Protein AF-A0A9P9LV05-F1 (afdb_monomer_lite)

pLDDT: mean 75.96, std 18.8, range [31.94, 97.69]

Sequence (227 aa):
MGMKLLYGGNSYSFSMRSLYPHNNPSHQHAFLRFINTIGPPNATIIKNLTLSGTLTLHECRTDNENCKNRCEDNFARSLDLYLQFMKKFFTGLETLTLIARPEWHVQDRLEDPDDPLTPFETLRPILDYQLQGLSSLKKLQVFDASETVRLPLDVAKSAIEWFDQRTQRRAFEWNQHVSKLTSERAKDSPSGCSFCGEDHILAECWSLCNFYGDFSHFQEGYIKAED

Structure (mmCIF, N/CA/C/O backbone):
data_AF-A0A9P9LV05-F1
#
_entry.id   AF-A0A9P9LV05-F1
#
loop_
_atom_site.group_PDB
_atom_site.id
_atom_site.type_symbol
_atom_site.label_atom_id
_atom_site.label_alt_id
_atom_site.label_comp_id
_atom_site.label_asym_id
_atom_site.label_entity_id
_atom_site.label_seq_id
_atom_site.pdbx_PDB_ins_code
_atom_site.Cartn_x
_atom_site.Cartn_y
_atom_site.Cartn_z
_atom_site.occupancy
_atom_site.B_iso_or_equiv
_atom_site.auth_seq_id
_atom_site.auth_comp_id
_atom_site.auth_asym_id
_atom_site.auth_atom_id
_atom_site.pdbx_PDB_model_num
ATOM 1 N N . MET A 1 1 ? 21.574 -10.748 -2.615 1.00 34.84 1 MET A N 1
ATOM 2 C CA . MET A 1 1 ? 20.218 -10.764 -2.021 1.00 34.84 1 MET A CA 1
ATOM 3 C C . MET A 1 1 ? 20.236 -9.880 -0.780 1.00 34.84 1 MET A C 1
ATOM 5 O O . MET A 1 1 ? 20.845 -10.256 0.208 1.00 34.84 1 MET A O 1
ATOM 9 N N . GLY A 1 2 ? 19.678 -8.670 -0.849 1.00 31.94 2 GLY A N 1
ATOM 10 C CA . GLY A 1 2 ? 19.631 -7.752 0.292 1.00 31.94 2 GLY A CA 1
ATOM 11 C C . GLY A 1 2 ? 18.270 -7.796 0.975 1.00 31.94 2 GLY A C 1
ATOM 12 O O . GLY A 1 2 ? 17.499 -6.855 0.836 1.00 31.94 2 GLY A O 1
ATOM 13 N N . MET A 1 3 ? 17.942 -8.884 1.678 1.00 38.81 3 MET A N 1
ATOM 14 C CA . MET A 1 3 ? 16.843 -8.842 2.649 1.00 38.81 3 MET A CA 1
ATOM 15 C C . MET A 1 3 ? 17.352 -8.072 3.865 1.00 38.81 3 MET A C 1
ATOM 17 O O . MET A 1 3 ? 18.010 -8.640 4.732 1.00 38.81 3 MET A O 1
ATOM 21 N N . LYS A 1 4 ? 17.076 -6.768 3.932 1.00 41.16 4 LYS A N 1
ATOM 22 C CA . LYS A 1 4 ? 17.256 -6.026 5.180 1.00 41.16 4 LYS A CA 1
ATOM 23 C C . LYS A 1 4 ? 16.004 -6.239 6.023 1.00 41.16 4 LYS A C 1
ATOM 25 O O . LYS A 1 4 ? 15.085 -5.426 6.009 1.00 41.16 4 LYS A O 1
ATOM 30 N N . LEU A 1 5 ? 15.957 -7.380 6.709 1.00 43.62 5 LEU A N 1
ATOM 31 C CA . LEU A 1 5 ? 15.001 -7.602 7.786 1.00 43.62 5 LEU A CA 1
ATOM 32 C C . LEU A 1 5 ? 15.419 -6.681 8.931 1.00 43.62 5 LEU A C 1
ATOM 34 O O . LEU A 1 5 ? 16.356 -6.976 9.669 1.00 43.62 5 LEU A O 1
ATOM 38 N N . LEU A 1 6 ? 14.767 -5.527 9.042 1.00 43.00 6 LEU A N 1
ATOM 39 C CA . LEU A 1 6 ? 14.831 -4.731 10.260 1.00 43.00 6 LEU A CA 1
ATOM 40 C C . LEU A 1 6 ? 13.989 -5.475 11.306 1.00 43.00 6 LEU A C 1
ATOM 42 O O . LEU A 1 6 ? 12.810 -5.193 11.477 1.00 43.00 6 LEU A O 1
ATOM 46 N N . TYR A 1 7 ? 14.574 -6.497 11.936 1.00 37.81 7 TYR A N 1
ATOM 47 C CA . TYR A 1 7 ? 13.962 -7.185 13.070 1.00 37.81 7 TYR A CA 1
ATOM 48 C C . TYR A 1 7 ? 13.913 -6.212 14.247 1.00 37.81 7 TYR A C 1
ATOM 50 O O . TYR A 1 7 ? 14.901 -6.003 14.945 1.00 37.81 7 TYR A O 1
ATOM 58 N N . GLY A 1 8 ? 12.762 -5.567 14.401 1.00 42.69 8 GLY A N 1
ATOM 59 C CA . GLY A 1 8 ? 12.509 -4.559 15.421 1.00 42.69 8 GLY A CA 1
ATOM 60 C C . GLY A 1 8 ? 11.226 -3.797 15.111 1.00 42.69 8 GLY A C 1
ATOM 61 O O . GLY A 1 8 ? 11.273 -2.623 14.763 1.00 42.69 8 GLY A O 1
ATOM 62 N N . GLY A 1 9 ? 10.082 -4.481 15.174 1.00 59.69 9 GLY A N 1
ATOM 63 C CA . GLY A 1 9 ? 8.758 -3.887 14.974 1.00 59.69 9 GLY A CA 1
ATOM 64 C C . GLY A 1 9 ? 7.936 -4.601 13.905 1.00 59.69 9 GLY A C 1
ATOM 65 O O . GLY A 1 9 ? 8.467 -5.351 13.093 1.00 59.69 9 GLY A O 1
ATOM 66 N N . ASN A 1 10 ? 6.625 -4.356 13.903 1.00 80.06 10 ASN A N 1
ATOM 67 C CA . ASN A 1 10 ? 5.644 -4.926 12.970 1.00 80.06 10 ASN A CA 1
ATOM 68 C C . ASN A 1 10 ? 5.799 -4.382 11.529 1.00 80.06 10 ASN A C 1
ATOM 70 O O . ASN A 1 10 ? 4.806 -4.062 10.875 1.00 80.06 10 ASN A O 1
ATOM 74 N N . SER A 1 11 ? 7.033 -4.224 11.051 1.00 85.69 11 SER A N 1
ATOM 75 C CA . SER A 1 11 ? 7.416 -3.494 9.847 1.00 85.69 11 SER A CA 1
ATOM 76 C C . SER A 1 11 ? 8.364 -4.326 8.991 1.00 85.69 11 SER A C 1
ATOM 78 O O . SER A 1 11 ? 9.423 -4.742 9.453 1.00 85.69 11 SER A O 1
ATOM 80 N N . TYR A 1 12 ? 8.017 -4.522 7.722 1.00 86.62 12 TYR A N 1
ATOM 81 C CA . TYR A 1 12 ? 8.811 -5.311 6.779 1.00 86.62 12 TYR A CA 1
ATOM 82 C C . TYR A 1 12 ? 9.025 -4.550 5.474 1.00 86.62 12 TYR A C 1
ATOM 84 O O . TYR A 1 12 ? 8.173 -3.771 5.052 1.00 86.62 12 TYR A O 1
ATOM 92 N N . SER A 1 13 ? 10.164 -4.786 4.823 1.00 84.12 13 SER A N 1
ATOM 93 C CA . SER A 1 13 ? 10.508 -4.170 3.543 1.00 84.12 13 SER A CA 1
ATOM 94 C C . SER A 1 13 ? 10.975 -5.222 2.547 1.00 84.12 13 SER A C 1
ATOM 96 O O . SER A 1 13 ? 11.855 -6.030 2.853 1.00 84.12 13 SER A O 1
ATOM 98 N N . PHE A 1 14 ? 10.388 -5.200 1.354 1.00 82.69 14 PHE A N 1
ATOM 99 C CA . PHE A 1 14 ? 10.683 -6.115 0.263 1.00 82.69 14 PHE A CA 1
ATOM 100 C C . PHE A 1 14 ? 11.089 -5.343 -0.985 1.00 82.69 14 PHE A C 1
ATOM 102 O O . PHE A 1 14 ? 10.464 -4.358 -1.382 1.00 82.69 14 PHE A O 1
ATOM 109 N N . SER A 1 15 ? 12.139 -5.839 -1.629 1.00 80.81 15 SER A N 1
ATOM 110 C CA . SER A 1 15 ? 12.481 -5.477 -2.997 1.00 80.81 15 SER A CA 1
ATOM 111 C C . SER A 1 15 ? 12.003 -6.590 -3.914 1.00 80.81 15 SER A C 1
ATOM 113 O O . SER A 1 15 ? 12.378 -7.746 -3.730 1.00 80.81 15 SER A O 1
ATOM 115 N N . MET A 1 16 ? 11.161 -6.231 -4.876 1.00 73.88 16 MET A N 1
ATOM 116 C CA . MET A 1 16 ? 10.631 -7.103 -5.920 1.00 73.88 16 MET A CA 1
ATOM 117 C C . MET A 1 16 ? 11.554 -7.174 -7.137 1.00 73.88 16 MET A C 1
ATOM 119 O O . MET A 1 16 ? 11.131 -7.618 -8.195 1.00 73.88 16 MET A O 1
ATOM 123 N N . ARG A 1 17 ? 12.817 -6.750 -7.011 1.00 63.31 17 ARG A N 1
ATOM 124 C CA . ARG A 1 17 ? 13.779 -6.926 -8.098 1.00 63.31 17 ARG A CA 1
ATOM 125 C C . ARG A 1 17 ? 14.083 -8.402 -8.294 1.00 63.31 17 ARG A C 1
ATOM 127 O O . ARG A 1 17 ? 14.619 -9.048 -7.386 1.00 63.31 17 ARG A O 1
ATOM 134 N N . SER A 1 18 ? 13.822 -8.901 -9.496 1.00 52.34 18 SER A N 1
ATOM 135 C CA . SER A 1 18 ? 14.456 -10.127 -9.956 1.00 52.34 18 SER A CA 1
ATOM 136 C C . SER A 1 18 ? 15.930 -9.822 -10.216 1.00 52.34 18 SER A C 1
ATOM 138 O O . SER A 1 18 ? 16.287 -9.162 -11.183 1.00 52.34 18 SER A O 1
ATOM 140 N N . LEU A 1 19 ? 16.810 -10.260 -9.313 1.00 41.12 19 LEU A N 1
ATOM 141 C CA . LEU A 1 19 ? 18.262 -10.124 -9.493 1.00 41.12 19 LEU A CA 1
ATOM 142 C C . LEU A 1 19 ? 18.838 -11.166 -10.466 1.00 41.12 19 LEU A C 1
ATOM 144 O O . LEU A 1 19 ? 20.058 -11.243 -10.606 1.00 41.12 19 LEU A O 1
ATOM 148 N N . TYR A 1 20 ? 17.993 -11.986 -11.098 1.00 43.38 20 TYR A N 1
ATOM 149 C CA . TYR A 1 20 ? 18.437 -13.043 -11.994 1.00 43.38 20 TYR A CA 1
ATOM 150 C C . TYR A 1 20 ? 17.617 -13.056 -13.287 1.00 43.38 20 TYR A C 1
ATOM 152 O O . TYR A 1 20 ? 16.385 -13.053 -13.222 1.00 43.38 20 TYR A O 1
ATOM 160 N N . PRO A 1 21 ? 18.279 -13.139 -14.456 1.00 45.56 21 PRO A N 1
ATOM 161 C CA . PRO A 1 21 ? 17.589 -13.422 -15.705 1.00 45.56 21 PRO A CA 1
ATOM 162 C C . PRO A 1 21 ? 16.842 -14.757 -15.583 1.00 45.56 21 PRO A C 1
ATOM 164 O O . PRO A 1 21 ? 17.277 -15.638 -14.838 1.00 45.56 21 PRO A O 1
ATOM 167 N N . HIS A 1 22 ? 15.718 -14.864 -16.291 1.00 50.72 22 HIS A N 1
ATOM 168 C CA . HIS A 1 22 ? 14.579 -15.796 -16.195 1.00 50.72 22 HIS A CA 1
ATOM 169 C C . HIS A 1 22 ? 14.825 -17.324 -16.042 1.00 50.72 22 HIS A C 1
ATOM 171 O O . HIS A 1 22 ? 13.879 -18.102 -16.120 1.00 50.72 22 HIS A O 1
ATOM 177 N N . ASN A 1 23 ? 16.039 -17.788 -15.749 1.00 44.25 23 ASN A N 1
ATOM 178 C CA . ASN A 1 23 ? 16.441 -19.196 -15.756 1.00 44.25 23 ASN A CA 1
ATOM 179 C C . ASN A 1 23 ? 16.428 -19.897 -14.386 1.00 44.25 23 ASN A C 1
ATOM 181 O O . ASN A 1 23 ? 16.845 -21.051 -14.303 1.00 44.25 23 ASN A O 1
ATOM 185 N N . ASN A 1 24 ? 15.966 -19.254 -13.304 1.00 42.81 24 ASN A N 1
ATOM 186 C CA . ASN A 1 24 ? 15.784 -19.954 -12.028 1.00 42.81 24 ASN A CA 1
ATOM 187 C C . ASN A 1 24 ? 14.445 -19.609 -11.338 1.00 42.81 24 ASN A C 1
ATOM 189 O O . ASN A 1 24 ? 14.368 -18.618 -10.602 1.00 42.81 24 ASN A O 1
ATOM 193 N N . PRO A 1 25 ? 13.396 -20.439 -11.513 1.00 45.94 25 PRO A N 1
ATOM 194 C CA . PRO A 1 25 ? 12.060 -20.182 -10.965 1.00 45.94 25 PRO A CA 1
ATOM 195 C C . PRO A 1 25 ? 12.023 -20.190 -9.428 1.00 45.94 25 PRO A C 1
ATOM 197 O O . PRO A 1 25 ? 11.117 -19.627 -8.818 1.00 45.94 25 PRO A O 1
ATOM 200 N N . SER A 1 26 ? 13.032 -20.771 -8.767 1.00 42.22 26 SER A N 1
ATOM 201 C CA . SER A 1 26 ? 13.083 -20.848 -7.300 1.00 42.22 26 SER A CA 1
ATOM 202 C C . SER A 1 26 ? 13.376 -19.504 -6.605 1.00 42.22 26 SER A C 1
ATOM 204 O O . SER A 1 26 ? 13.108 -19.358 -5.408 1.00 42.22 26 SER A O 1
ATOM 206 N N . HIS A 1 27 ? 13.870 -18.499 -7.342 1.00 47.56 27 HIS A N 1
ATOM 207 C CA . HIS A 1 27 ? 14.238 -17.182 -6.802 1.00 47.56 27 HIS A CA 1
ATOM 208 C C . HIS A 1 27 ? 13.221 -16.066 -7.092 1.00 47.56 27 HIS A C 1
ATOM 210 O O . HIS A 1 27 ? 13.346 -14.985 -6.517 1.00 47.56 27 HIS A O 1
ATOM 216 N N . GLN A 1 28 ? 12.208 -16.317 -7.927 1.00 56.75 28 GLN A N 1
ATOM 217 C CA . GLN A 1 28 ? 11.364 -15.266 -8.519 1.00 56.75 28 GLN A CA 1
ATOM 218 C C . GLN A 1 28 ? 10.297 -14.683 -7.572 1.00 56.75 28 GLN A C 1
ATOM 220 O O . GLN A 1 28 ? 9.748 -13.622 -7.841 1.00 56.75 28 GLN A O 1
ATOM 225 N N . HIS A 1 29 ? 10.050 -15.289 -6.402 1.00 71.88 29 HIS A N 1
ATOM 226 C CA . HIS A 1 29 ? 8.993 -14.823 -5.491 1.00 71.88 29 HIS A CA 1
ATOM 227 C C . HIS A 1 29 ? 9.420 -14.787 -4.021 1.00 71.88 29 HIS A C 1
ATOM 229 O O . HIS A 1 29 ? 8.826 -15.443 -3.162 1.00 71.88 29 HIS A O 1
ATOM 235 N N . ALA A 1 30 ? 10.448 -13.994 -3.702 1.00 78.00 30 ALA A N 1
ATOM 236 C CA . ALA A 1 30 ? 10.904 -13.796 -2.320 1.00 78.00 30 ALA A CA 1
ATOM 237 C C . ALA A 1 30 ? 9.759 -13.399 -1.365 1.00 78.00 30 ALA A C 1
ATOM 239 O O . ALA A 1 30 ? 9.725 -13.855 -0.224 1.00 78.00 30 ALA A O 1
ATOM 240 N N . PHE A 1 31 ? 8.790 -12.619 -1.852 1.00 83.38 31 PHE A N 1
ATOM 241 C CA . PHE A 1 31 ? 7.602 -12.239 -1.090 1.00 83.38 31 PHE A CA 1
ATOM 242 C C . PHE A 1 31 ? 6.686 -13.433 -0.770 1.00 83.38 31 PHE A C 1
ATOM 244 O O . PHE A 1 31 ? 6.317 -13.624 0.386 1.00 83.38 31 PHE A O 1
ATOM 251 N N . LEU A 1 32 ? 6.374 -14.297 -1.744 1.00 83.94 32 LEU A N 1
ATOM 252 C CA . LEU A 1 32 ? 5.551 -15.490 -1.494 1.00 83.94 32 LEU A CA 1
ATOM 253 C C . LEU A 1 32 ? 6.261 -16.487 -0.579 1.00 83.94 32 LEU A C 1
ATOM 255 O O . LEU A 1 32 ? 5.638 -17.057 0.315 1.00 83.94 32 LEU A O 1
ATOM 259 N N . ARG A 1 33 ? 7.578 -16.659 -0.749 1.00 84.19 33 ARG A N 1
ATOM 260 C CA . ARG A 1 33 ? 8.384 -17.482 0.162 1.00 84.19 33 ARG A CA 1
ATOM 261 C C . ARG A 1 33 ? 8.353 -16.929 1.580 1.00 84.19 33 ARG A C 1
ATOM 263 O O . ARG A 1 33 ? 8.232 -17.716 2.515 1.00 84.19 33 ARG A O 1
ATOM 270 N N . PHE A 1 34 ? 8.423 -15.608 1.742 1.00 85.81 34 PHE A N 1
ATOM 271 C CA . PHE A 1 34 ? 8.287 -14.965 3.045 1.00 85.81 34 PHE A CA 1
ATOM 272 C C . PHE A 1 34 ? 6.925 -15.269 3.669 1.00 85.81 34 PHE A C 1
ATOM 274 O O . PHE A 1 34 ? 6.900 -15.797 4.775 1.00 85.81 34 PHE A O 1
ATOM 281 N N . ILE A 1 35 ? 5.824 -15.037 2.945 1.00 84.94 35 ILE A N 1
ATOM 282 C CA . ILE A 1 35 ? 4.464 -15.347 3.419 1.00 84.94 35 ILE A CA 1
ATOM 283 C C . ILE A 1 35 ? 4.360 -16.811 3.851 1.00 84.94 35 ILE A C 1
ATOM 285 O O . ILE A 1 35 ? 3.866 -17.099 4.939 1.00 84.94 35 ILE A O 1
ATOM 289 N N . ASN A 1 36 ? 4.859 -17.730 3.023 1.00 85.00 36 ASN A N 1
ATOM 290 C CA . ASN A 1 36 ? 4.837 -19.158 3.322 1.00 85.00 36 ASN A CA 1
ATOM 291 C C . ASN A 1 36 ? 5.671 -19.505 4.565 1.00 85.00 36 ASN A C 1
ATOM 293 O O . ASN A 1 36 ? 5.278 -20.354 5.353 1.00 85.00 36 ASN A O 1
ATOM 297 N N . THR A 1 37 ? 6.811 -18.835 4.748 1.00 88.00 37 THR A N 1
ATOM 298 C CA . THR A 1 37 ? 7.721 -19.070 5.879 1.00 88.00 37 THR A CA 1
ATOM 299 C C . THR A 1 37 ? 7.143 -18.564 7.193 1.00 88.00 37 THR A C 1
ATOM 301 O O . THR A 1 37 ? 7.220 -19.262 8.198 1.00 88.00 37 THR A O 1
ATOM 304 N N . ILE A 1 38 ? 6.573 -17.357 7.208 1.00 85.19 38 ILE A N 1
ATOM 305 C CA . ILE A 1 38 ? 5.995 -16.803 8.438 1.00 85.19 38 ILE A CA 1
ATOM 306 C C . ILE A 1 38 ? 4.655 -17.463 8.773 1.00 85.19 38 ILE A C 1
ATOM 308 O O . ILE A 1 38 ? 4.285 -17.544 9.939 1.00 85.19 38 ILE A O 1
ATOM 312 N N . GLY A 1 39 ? 3.934 -17.951 7.764 1.00 87.50 39 GLY A N 1
ATOM 313 C CA . GLY A 1 39 ? 2.604 -18.517 7.913 1.00 87.50 39 GLY A CA 1
ATOM 314 C C . GLY A 1 39 ? 1.514 -17.468 8.204 1.00 87.50 39 GLY A C 1
ATOM 315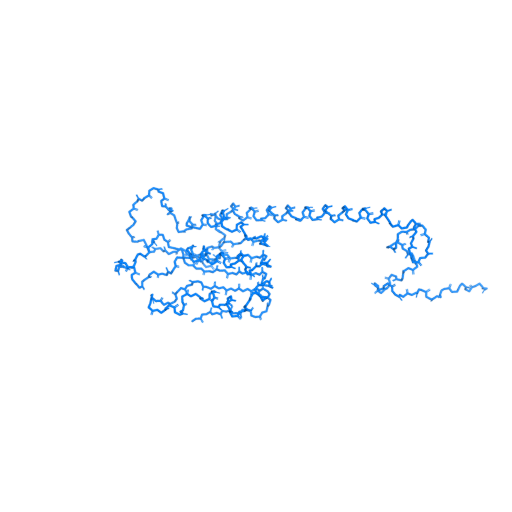 O O . GLY A 1 39 ? 1.801 -16.328 8.586 1.00 87.50 39 GLY A O 1
ATOM 316 N N . PRO A 1 40 ? 0.229 -17.844 8.047 1.00 87.75 40 PRO A N 1
ATOM 317 C CA . PRO A 1 40 ? -0.894 -16.920 8.213 1.00 87.75 40 PRO A CA 1
ATOM 318 C C . PRO A 1 40 ? -0.958 -16.208 9.576 1.00 87.75 40 PRO A C 1
ATOM 320 O O . PRO A 1 40 ? -1.158 -14.996 9.569 1.00 87.75 40 PRO A O 1
ATOM 323 N N . PRO A 1 41 ? -0.751 -16.874 10.736 1.00 87.94 41 PRO A N 1
ATOM 324 C CA . PRO A 1 41 ? -0.869 -16.212 12.040 1.00 87.94 41 PRO A CA 1
ATOM 325 C C . PRO A 1 41 ? 0.121 -15.064 12.239 1.00 87.94 41 PRO A C 1
ATOM 327 O O . PRO A 1 41 ? -0.234 -14.045 12.815 1.00 87.94 41 PRO A O 1
ATOM 330 N N . ASN A 1 42 ? 1.345 -15.199 11.728 1.00 87.06 42 ASN A N 1
ATOM 331 C CA . ASN A 1 42 ? 2.355 -14.151 11.861 1.00 87.06 42 ASN A CA 1
ATOM 332 C C . ASN A 1 42 ? 2.143 -13.022 10.844 1.00 87.06 42 ASN A C 1
ATOM 334 O O . ASN A 1 42 ? 2.478 -11.873 11.122 1.00 87.06 42 ASN A O 1
ATOM 338 N N . ALA A 1 43 ? 1.546 -13.321 9.686 1.00 89.50 43 ALA A N 1
ATOM 339 C CA . ALA A 1 43 ? 1.221 -12.315 8.679 1.00 89.50 43 ALA A CA 1
ATOM 340 C C . ALA A 1 43 ? 0.170 -11.301 9.169 1.00 89.50 43 ALA A C 1
ATOM 342 O O . ALA A 1 43 ? 0.231 -10.132 8.786 1.00 89.50 43 ALA A O 1
ATOM 343 N N . THR A 1 44 ? -0.747 -11.702 10.057 1.00 91.38 44 THR A N 1
ATOM 344 C CA . THR A 1 44 ? -1.766 -10.793 10.619 1.00 91.38 44 THR A CA 1
ATOM 345 C C . THR A 1 44 ? -1.180 -9.748 11.571 1.00 91.38 44 THR A C 1
ATOM 347 O O . THR A 1 44 ? -1.759 -8.677 11.738 1.00 91.38 44 THR A O 1
ATOM 350 N N . ILE A 1 45 ? -0.022 -10.025 12.176 1.00 91.81 45 ILE A N 1
ATOM 351 C CA . ILE A 1 45 ? 0.655 -9.113 13.111 1.00 91.81 45 ILE A CA 1
ATOM 352 C C . ILE A 1 45 ? 1.385 -7.992 12.353 1.00 91.81 45 ILE A C 1
ATOM 354 O O . ILE A 1 45 ? 1.659 -6.930 12.914 1.00 91.81 45 ILE A O 1
ATOM 358 N N . ILE A 1 46 ? 1.664 -8.186 11.061 1.00 92.81 46 ILE A N 1
ATOM 359 C CA . ILE A 1 46 ? 2.361 -7.205 10.227 1.00 92.81 46 ILE A CA 1
ATOM 360 C C . ILE A 1 46 ? 1.499 -5.953 10.065 1.00 92.81 46 ILE A C 1
ATOM 362 O O . ILE A 1 46 ? 0.421 -5.994 9.476 1.00 92.81 46 ILE A O 1
ATOM 366 N N . LYS A 1 47 ? 2.014 -4.820 10.552 1.00 95.31 47 LYS A N 1
ATOM 367 C CA . LYS A 1 47 ? 1.342 -3.517 10.512 1.00 95.31 47 LYS A CA 1
ATOM 368 C C . LYS A 1 47 ? 1.840 -2.637 9.381 1.00 95.31 47 LYS A C 1
ATOM 370 O O . LYS A 1 47 ? 1.052 -1.883 8.824 1.00 95.31 47 LYS A O 1
ATOM 375 N N . ASN A 1 48 ? 3.114 -2.735 9.021 1.00 96.25 48 ASN A N 1
ATOM 376 C CA . ASN A 1 48 ? 3.721 -1.890 8.003 1.00 96.25 48 ASN A CA 1
ATOM 377 C C . ASN A 1 48 ? 4.443 -2.750 6.968 1.00 96.25 48 ASN A C 1
ATOM 379 O O . ASN A 1 48 ? 5.283 -3.586 7.309 1.00 96.25 48 ASN A O 1
ATOM 383 N N . LEU A 1 49 ? 4.141 -2.521 5.695 1.00 94.94 49 LEU A N 1
ATOM 384 C CA . LEU A 1 49 ? 4.763 -3.218 4.580 1.00 94.94 49 LEU A CA 1
ATOM 385 C C . LEU A 1 49 ? 5.303 -2.200 3.585 1.00 94.94 49 LEU A C 1
ATOM 387 O O . LEU A 1 49 ? 4.567 -1.358 3.085 1.00 94.94 49 LEU A O 1
ATOM 391 N N . THR A 1 50 ? 6.593 -2.282 3.288 1.00 94.88 50 THR A N 1
ATOM 392 C CA . THR A 1 50 ? 7.221 -1.537 2.199 1.00 94.88 50 THR A CA 1
ATOM 393 C C . THR A 1 50 ? 7.513 -2.485 1.049 1.00 94.88 50 THR A C 1
ATOM 395 O O . THR A 1 50 ? 8.161 -3.512 1.239 1.00 94.88 50 THR A O 1
ATOM 398 N N . LEU A 1 51 ? 7.055 -2.137 -0.144 1.00 93.31 51 LEU A N 1
ATOM 399 C CA . LEU A 1 51 ? 7.288 -2.863 -1.381 1.00 93.31 51 LEU A CA 1
ATOM 400 C C . LEU A 1 51 ? 8.019 -1.932 -2.341 1.00 93.31 51 LEU A C 1
ATOM 402 O O . LEU A 1 51 ? 7.614 -0.788 -2.524 1.00 93.31 51 LEU A O 1
ATOM 406 N N . SER A 1 52 ? 9.100 -2.409 -2.943 1.00 91.69 52 SER A N 1
ATOM 407 C CA . SER A 1 52 ? 9.884 -1.632 -3.899 1.00 91.69 52 SER A CA 1
ATOM 408 C C . SER A 1 52 ? 10.127 -2.413 -5.177 1.00 91.69 52 SER A C 1
ATOM 410 O O . SER A 1 52 ? 10.329 -3.623 -5.117 1.00 91.69 52 SER A O 1
ATOM 412 N N . GLY A 1 53 ? 10.129 -1.742 -6.322 1.00 89.38 53 GLY A N 1
ATOM 413 C CA . GLY A 1 53 ? 10.333 -2.399 -7.608 1.00 89.38 53 GLY A CA 1
ATOM 414 C C . GLY A 1 53 ? 10.475 -1.420 -8.763 1.00 89.38 53 GLY A C 1
ATOM 415 O O . GLY A 1 53 ? 10.410 -0.202 -8.579 1.00 89.38 53 GLY A O 1
ATOM 416 N N . THR A 1 54 ? 10.694 -1.981 -9.945 1.00 88.56 54 THR A N 1
ATOM 417 C CA . THR A 1 54 ? 10.925 -1.242 -11.182 1.00 88.56 54 THR A CA 1
ATOM 418 C C . THR A 1 54 ? 9.677 -1.288 -12.066 1.00 88.56 54 THR A C 1
ATOM 420 O O . THR A 1 54 ? 9.078 -2.344 -12.255 1.00 88.56 54 THR A O 1
ATOM 423 N N . LEU A 1 55 ? 9.238 -0.136 -12.564 1.00 88.06 55 LEU A N 1
ATOM 424 C CA . LEU A 1 55 ? 8.106 0.005 -13.472 1.00 88.06 55 LEU A CA 1
ATOM 425 C C . LEU A 1 55 ? 8.610 0.035 -14.905 1.00 88.06 55 LEU A C 1
ATOM 427 O O . LEU A 1 55 ? 9.423 0.890 -15.259 1.00 88.06 55 LEU A O 1
ATOM 431 N N . THR A 1 56 ? 8.076 -0.860 -15.727 1.00 83.81 56 THR A N 1
ATOM 432 C CA . THR A 1 56 ? 8.387 -0.940 -17.151 1.00 83.81 56 THR A CA 1
ATOM 433 C C . THR A 1 56 ? 7.158 -0.592 -17.977 1.00 83.81 56 THR A C 1
ATOM 435 O O . THR A 1 56 ? 6.025 -0.868 -17.584 1.00 83.81 56 THR A O 1
ATOM 438 N N . LEU A 1 57 ? 7.390 0.044 -19.124 1.00 77.06 57 LEU A N 1
ATOM 439 C CA . LEU A 1 57 ? 6.339 0.402 -20.080 1.00 77.06 57 LEU A CA 1
ATOM 440 C C . LEU A 1 57 ? 6.084 -0.656 -21.152 1.00 77.06 57 LEU A C 1
ATOM 442 O O . LEU A 1 57 ? 5.105 -0.549 -21.885 1.00 77.06 57 LEU A O 1
ATOM 446 N N . HIS A 1 58 ? 6.987 -1.623 -21.276 1.00 71.94 58 HIS A N 1
ATOM 447 C CA . HIS A 1 58 ? 6.901 -2.688 -22.256 1.00 71.94 58 HIS A CA 1
ATOM 448 C C . HIS A 1 58 ? 6.635 -4.014 -21.548 1.00 71.94 58 HIS A C 1
ATOM 450 O O . HIS A 1 58 ? 7.147 -4.279 -20.456 1.00 71.94 58 HIS A O 1
ATOM 456 N N . GLU A 1 59 ? 5.847 -4.867 -22.191 1.00 65.31 59 GLU A N 1
ATOM 457 C CA . GLU A 1 59 ? 5.736 -6.260 -21.793 1.00 65.31 59 GLU A CA 1
ATOM 458 C C . GLU A 1 59 ? 6.861 -7.048 -22.459 1.00 65.31 59 GLU A C 1
ATOM 460 O O . GLU A 1 59 ? 6.890 -7.219 -23.678 1.00 65.31 59 GLU A O 1
ATOM 465 N N . CYS A 1 60 ? 7.802 -7.543 -21.656 1.00 65.88 60 CYS A N 1
ATOM 466 C CA . CYS A 1 60 ? 8.834 -8.455 -22.139 1.00 65.88 60 CYS A CA 1
ATOM 467 C C . CYS A 1 60 ? 8.168 -9.778 -22.512 1.00 65.88 60 CYS A C 1
ATOM 469 O O . CYS A 1 60 ? 7.968 -10.654 -21.668 1.00 65.88 60 CYS A O 1
ATOM 471 N N . ARG A 1 61 ? 7.776 -9.912 -23.781 1.00 60.41 61 ARG A N 1
ATOM 472 C CA . ARG A 1 61 ? 7.354 -11.198 -24.323 1.00 60.41 61 ARG A CA 1
ATOM 473 C C . ARG A 1 61 ? 8.572 -12.112 -24.419 1.00 60.41 61 ARG A C 1
ATOM 475 O O . ARG A 1 61 ? 9.671 -11.685 -24.771 1.00 60.41 61 ARG A O 1
ATOM 482 N N . THR A 1 62 ? 8.374 -13.380 -24.076 1.00 57.72 62 THR A N 1
ATOM 483 C CA . THR A 1 62 ? 9.414 -14.422 -24.037 1.00 57.72 62 THR A CA 1
ATOM 484 C C . THR A 1 62 ? 10.085 -14.675 -25.391 1.00 57.72 62 THR A C 1
ATOM 486 O O . THR A 1 62 ? 11.176 -15.245 -25.442 1.00 57.72 62 THR A O 1
ATOM 489 N N . ASP A 1 63 ? 9.458 -14.248 -26.485 1.00 58.53 63 ASP A N 1
ATOM 490 C CA . ASP A 1 63 ? 9.956 -14.339 -27.855 1.00 58.53 63 ASP A CA 1
ATOM 491 C C . ASP A 1 63 ? 10.821 -13.140 -28.284 1.00 58.53 63 ASP A C 1
ATOM 493 O O . ASP A 1 63 ? 11.564 -13.261 -29.257 1.00 58.53 63 ASP A O 1
ATOM 497 N N . ASN A 1 64 ? 10.813 -12.023 -27.548 1.00 62.88 64 ASN A N 1
ATOM 498 C CA . ASN A 1 64 ? 11.619 -10.857 -27.892 1.00 62.88 64 ASN A CA 1
ATOM 499 C C . ASN A 1 64 ? 13.080 -11.050 -27.447 1.00 62.88 64 ASN A C 1
ATOM 501 O O . ASN A 1 64 ? 13.413 -10.985 -26.259 1.00 62.88 64 ASN A O 1
ATOM 505 N N . GLU A 1 65 ? 13.977 -11.279 -28.411 1.00 62.62 65 GLU A N 1
ATOM 506 C CA . GLU A 1 65 ? 15.406 -11.507 -28.154 1.00 62.62 65 GLU A CA 1
ATOM 507 C C . GLU A 1 65 ? 16.089 -10.332 -27.444 1.00 62.62 65 GLU A C 1
ATOM 509 O O . GLU A 1 65 ? 17.032 -10.546 -26.678 1.00 62.62 65 GLU A O 1
ATOM 514 N N . ASN A 1 66 ? 15.562 -9.115 -27.605 1.00 60.44 66 ASN A N 1
ATOM 515 C CA . ASN A 1 66 ? 16.063 -7.925 -26.917 1.00 60.44 66 ASN A CA 1
ATOM 516 C C . ASN A 1 66 ? 15.720 -7.918 -25.417 1.00 60.44 66 ASN A C 1
ATOM 518 O O . ASN A 1 66 ? 16.457 -7.339 -24.616 1.00 60.44 66 ASN A O 1
ATOM 522 N N . CYS A 1 67 ? 14.652 -8.617 -25.021 1.00 63.72 67 CYS A N 1
ATOM 523 C CA . CYS A 1 67 ? 14.139 -8.655 -23.652 1.00 63.72 67 CYS A CA 1
ATOM 524 C C . CYS A 1 67 ? 14.543 -9.915 -22.870 1.00 63.72 67 CYS A C 1
ATOM 526 O O . CYS A 1 67 ? 14.532 -9.877 -21.640 1.00 63.72 67 CYS A O 1
ATOM 528 N N . LYS A 1 68 ? 14.945 -11.005 -23.549 1.00 58.81 68 LYS A N 1
ATOM 529 C CA . LYS A 1 68 ? 15.134 -12.363 -22.984 1.00 58.81 68 LYS A CA 1
ATOM 530 C C . LYS A 1 68 ? 15.925 -12.457 -21.672 1.00 58.81 68 LYS A C 1
ATOM 532 O O . LYS A 1 68 ? 15.728 -13.420 -20.944 1.00 58.81 68 LYS A O 1
ATOM 537 N N . ASN A 1 69 ? 16.807 -11.505 -21.358 1.00 60.41 69 ASN A N 1
ATOM 538 C CA . ASN A 1 69 ? 17.587 -11.495 -20.111 1.00 60.41 69 ASN A CA 1
ATOM 539 C C . ASN A 1 69 ? 17.832 -10.090 -19.527 1.00 60.41 69 ASN A C 1
ATOM 541 O O . ASN A 1 69 ? 18.696 -9.947 -18.662 1.00 60.41 69 ASN A O 1
ATOM 545 N N . ARG A 1 70 ? 17.167 -9.047 -20.043 1.00 63.91 70 ARG A N 1
ATOM 546 C CA . ARG A 1 70 ? 17.513 -7.648 -19.720 1.00 63.91 70 ARG A CA 1
ATOM 547 C C . ARG A 1 70 ? 16.456 -6.906 -18.914 1.00 63.91 70 ARG A C 1
ATOM 549 O O . ARG A 1 70 ? 16.826 -5.971 -18.218 1.00 63.91 70 ARG A O 1
ATOM 556 N N . CYS A 1 71 ? 15.197 -7.325 -18.985 1.00 67.62 71 CYS A N 1
ATOM 557 C CA . CYS A 1 71 ? 14.131 -6.669 -18.241 1.00 67.62 71 CYS A CA 1
ATOM 558 C C . CYS A 1 71 ? 14.071 -7.163 -16.798 1.00 67.62 71 CYS A C 1
ATOM 560 O O . CYS A 1 71 ? 14.100 -8.373 -16.558 1.00 67.62 71 CYS A O 1
ATOM 562 N N . GLU A 1 72 ? 13.903 -6.251 -15.844 1.00 69.81 72 GLU A N 1
ATOM 563 C CA . GLU A 1 72 ? 13.387 -6.630 -14.530 1.00 69.81 72 GLU A CA 1
ATOM 564 C C . GLU A 1 72 ? 11.883 -6.962 -14.628 1.00 69.81 72 GLU A C 1
ATOM 566 O O . GLU A 1 72 ? 11.177 -6.497 -15.527 1.00 69.81 72 GLU A O 1
ATOM 571 N N . ASP A 1 73 ? 11.373 -7.771 -13.694 1.00 74.56 73 ASP A N 1
ATOM 572 C CA . ASP A 1 73 ? 9.933 -8.022 -13.603 1.00 74.56 73 ASP A CA 1
ATOM 573 C C . ASP A 1 73 ? 9.182 -6.707 -13.356 1.00 74.56 73 ASP A C 1
ATOM 575 O O . ASP A 1 73 ? 9.526 -5.938 -12.453 1.00 74.56 73 ASP A O 1
ATOM 579 N N . ASN A 1 74 ? 8.112 -6.477 -14.123 1.00 83.56 74 ASN A N 1
ATOM 580 C CA . ASN A 1 74 ? 7.293 -5.282 -13.964 1.00 83.56 74 ASN A CA 1
ATOM 581 C C . ASN A 1 74 ? 6.668 -5.252 -12.557 1.00 83.56 74 ASN A C 1
ATOM 583 O O . ASN A 1 74 ? 5.899 -6.142 -12.164 1.00 83.56 74 ASN A O 1
ATOM 587 N N . PHE A 1 75 ? 6.989 -4.206 -11.795 1.00 89.25 75 PHE A N 1
ATOM 588 C CA . PHE A 1 75 ? 6.521 -4.016 -10.428 1.00 89.25 75 PHE A CA 1
ATOM 589 C C . PHE A 1 75 ? 4.998 -3.934 -10.328 1.00 89.25 75 PHE A C 1
ATOM 591 O O . PHE A 1 75 ? 4.445 -4.515 -9.398 1.00 89.25 75 PHE A O 1
ATOM 598 N N . ALA A 1 76 ? 4.314 -3.293 -11.281 1.00 89.50 76 ALA A N 1
ATOM 599 C CA . ALA A 1 76 ? 2.853 -3.223 -11.292 1.00 89.50 76 ALA A CA 1
ATOM 600 C C . ALA A 1 76 ? 2.243 -4.630 -11.401 1.00 89.50 76 ALA A C 1
ATOM 602 O O . ALA A 1 76 ? 1.415 -5.020 -10.580 1.00 89.50 76 ALA A O 1
ATOM 603 N N . ARG A 1 77 ? 2.741 -5.451 -12.332 1.00 86.12 77 ARG A N 1
ATOM 604 C CA . ARG A 1 77 ? 2.288 -6.840 -12.504 1.00 86.12 77 ARG A CA 1
ATOM 605 C C . ARG A 1 77 ? 2.552 -7.700 -11.268 1.00 86.12 77 ARG A C 1
ATOM 607 O O . ARG A 1 77 ? 1.688 -8.462 -10.838 1.00 86.12 77 ARG A O 1
ATOM 614 N N . SER A 1 78 ? 3.745 -7.578 -10.690 1.00 88.19 78 SER A N 1
ATOM 615 C CA . SER A 1 78 ? 4.101 -8.297 -9.463 1.00 88.19 78 SER A CA 1
ATOM 616 C C . SER A 1 78 ? 3.199 -7.891 -8.299 1.00 88.19 78 SER A C 1
ATOM 618 O O . SER A 1 78 ? 2.711 -8.746 -7.561 1.00 88.19 78 SER A O 1
ATOM 620 N N . LEU A 1 79 ? 2.945 -6.589 -8.150 1.00 91.62 79 LEU A N 1
ATOM 621 C CA . LEU A 1 79 ? 2.072 -6.046 -7.119 1.00 91.62 79 LEU A CA 1
ATOM 622 C C . LEU A 1 79 ? 0.646 -6.586 -7.260 1.00 91.62 79 LEU A C 1
ATOM 624 O O . LEU A 1 79 ? 0.104 -7.066 -6.269 1.00 91.62 79 LEU A O 1
ATOM 628 N N . ASP A 1 80 ? 0.071 -6.582 -8.463 1.00 90.38 80 ASP A N 1
ATOM 629 C CA . ASP A 1 80 ? -1.275 -7.116 -8.708 1.00 90.38 80 ASP A CA 1
ATOM 630 C C . ASP A 1 80 ? -1.403 -8.592 -8.285 1.00 90.38 80 ASP A C 1
ATOM 632 O O . ASP A 1 80 ? -2.304 -8.963 -7.526 1.00 90.38 80 ASP A O 1
ATOM 636 N N . LEU A 1 81 ? -0.420 -9.423 -8.653 1.00 88.44 81 LEU A N 1
ATOM 637 C CA . LEU A 1 81 ? -0.364 -10.825 -8.233 1.00 88.44 81 LEU A CA 1
ATOM 638 C C . LEU A 1 81 ? -0.278 -10.961 -6.707 1.00 88.44 81 LEU A C 1
ATOM 640 O O . LEU A 1 81 ? -0.983 -11.770 -6.098 1.00 88.44 81 LEU A O 1
ATOM 644 N N . TYR A 1 82 ? 0.567 -10.158 -6.063 1.00 90.25 82 TYR A N 1
ATOM 645 C CA . TYR A 1 82 ? 0.761 -10.205 -4.618 1.00 90.25 82 TYR A CA 1
ATOM 646 C C . TYR A 1 82 ? -0.429 -9.668 -3.823 1.00 90.25 82 TYR A C 1
ATOM 648 O O . TYR A 1 82 ? -0.643 -10.115 -2.692 1.00 90.25 82 TYR A O 1
ATOM 656 N N . LEU A 1 83 ? -1.251 -8.787 -4.397 1.00 92.12 83 LEU A N 1
ATOM 657 C CA . LEU A 1 83 ? -2.405 -8.220 -3.703 1.00 92.12 83 LEU A CA 1
ATOM 658 C C . LEU A 1 83 ? -3.437 -9.267 -3.299 1.00 92.12 83 LEU A C 1
ATOM 660 O O . LEU A 1 83 ? -4.050 -9.129 -2.242 1.00 92.12 83 LEU A O 1
ATOM 664 N N . GLN A 1 84 ? -3.592 -10.343 -4.068 1.00 90.81 84 GLN A N 1
ATOM 665 C CA . GLN A 1 84 ? -4.486 -11.446 -3.705 1.00 90.81 84 GLN A CA 1
ATOM 666 C C . GLN A 1 84 ? -4.044 -12.114 -2.392 1.00 90.81 84 GLN A C 1
ATOM 668 O O . GLN A 1 84 ? -4.855 -12.378 -1.502 1.00 90.81 84 GLN A O 1
ATOM 673 N N . PHE A 1 85 ? -2.736 -12.316 -2.231 1.00 91.06 85 PHE A N 1
ATOM 674 C CA . PHE A 1 85 ? -2.149 -12.874 -1.015 1.00 91.06 85 PHE A CA 1
ATOM 675 C C . PHE A 1 85 ? -2.184 -11.869 0.136 1.00 91.06 85 PHE A C 1
ATOM 677 O O . PHE A 1 85 ? -2.483 -12.243 1.270 1.00 91.06 85 PHE A O 1
ATOM 684 N N . MET A 1 86 ? -1.937 -10.587 -0.147 1.00 93.62 86 MET A N 1
ATOM 685 C CA . MET A 1 86 ? -2.020 -9.524 0.853 1.00 93.62 86 MET A CA 1
ATOM 686 C C . MET A 1 86 ? -3.422 -9.420 1.452 1.00 93.62 86 MET A C 1
ATOM 688 O O . MET A 1 86 ? -3.559 -9.448 2.672 1.00 93.62 86 MET A O 1
ATOM 692 N N . LYS A 1 87 ? -4.461 -9.402 0.608 1.00 94.12 87 LYS A N 1
ATOM 693 C CA . LYS A 1 87 ? -5.871 -9.391 1.032 1.00 94.12 87 LYS A CA 1
ATOM 694 C C . LYS A 1 87 ? -6.203 -10.571 1.951 1.00 94.12 87 LYS A C 1
ATOM 696 O O . LYS A 1 87 ? -6.958 -10.408 2.903 1.00 94.12 87 LYS A O 1
ATOM 701 N N . LYS A 1 88 ? -5.626 -11.746 1.683 1.00 93.31 88 LYS A N 1
ATOM 702 C CA . LYS A 1 88 ? -5.881 -12.969 2.453 1.00 93.31 88 LYS A CA 1
ATOM 703 C C . LYS A 1 88 ? -5.126 -13.028 3.783 1.00 93.31 88 LYS A C 1
ATOM 705 O O . LYS A 1 88 ? -5.698 -13.454 4.780 1.00 93.31 88 LYS A O 1
ATOM 710 N N . PHE A 1 89 ? -3.843 -12.672 3.792 1.00 92.38 89 PHE A N 1
ATOM 711 C CA . PHE A 1 89 ? -2.955 -12.965 4.924 1.00 92.38 89 PHE A CA 1
ATOM 712 C C . PHE A 1 89 ? -2.631 -11.753 5.796 1.00 92.38 89 PHE A C 1
ATOM 714 O O . PHE A 1 89 ? -2.405 -11.907 6.992 1.00 92.38 89 PHE A O 1
ATOM 721 N N . PHE A 1 90 ? -2.634 -10.547 5.234 1.00 93.81 90 PHE A N 1
ATOM 722 C CA . PHE A 1 90 ? -2.207 -9.330 5.924 1.00 93.81 90 PHE A CA 1
ATOM 723 C C . PHE A 1 90 ? -3.412 -8.559 6.472 1.00 93.81 90 PHE A C 1
ATOM 725 O O . PHE A 1 90 ? -3.576 -7.365 6.230 1.00 93.81 90 PHE A O 1
ATOM 732 N N . THR A 1 91 ? -4.273 -9.244 7.223 1.00 94.62 91 THR A N 1
ATOM 733 C CA . THR A 1 91 ? -5.524 -8.677 7.759 1.00 94.62 91 THR A CA 1
ATOM 734 C C . THR A 1 91 ? -5.312 -7.626 8.850 1.00 94.62 91 THR A C 1
ATOM 736 O O . THR A 1 91 ? -6.258 -6.941 9.231 1.00 94.62 91 THR A O 1
ATOM 739 N N . GLY A 1 92 ? -4.086 -7.480 9.356 1.00 93.94 92 GLY A N 1
ATOM 740 C CA . GLY A 1 92 ? -3.704 -6.431 10.297 1.00 93.94 92 GLY A CA 1
ATOM 741 C C . GLY A 1 92 ? -2.875 -5.304 9.689 1.00 93.94 92 GLY A C 1
ATOM 742 O O . GLY A 1 92 ? -2.438 -4.447 10.453 1.00 93.94 92 GLY A O 1
ATOM 743 N N . LEU A 1 93 ? -2.660 -5.279 8.368 1.00 96.44 93 LEU A N 1
ATOM 744 C CA . LEU A 1 93 ? -1.822 -4.280 7.698 1.00 96.44 93 LEU A CA 1
ATOM 745 C C . LEU A 1 93 ? -2.431 -2.885 7.802 1.00 96.44 93 LEU A C 1
ATOM 747 O O . LEU A 1 93 ? -3.540 -2.673 7.325 1.00 96.44 93 LEU A O 1
ATOM 751 N N . GLU A 1 94 ? -1.691 -1.935 8.365 1.00 96.69 94 GLU A N 1
ATOM 752 C CA . GLU A 1 94 ? -2.125 -0.554 8.597 1.00 96.69 94 GLU A CA 1
ATOM 753 C C . GLU A 1 94 ? -1.449 0.445 7.657 1.00 96.69 94 GLU A C 1
ATOM 755 O O . GLU A 1 94 ? -2.096 1.405 7.239 1.00 96.69 94 GLU A O 1
ATOM 760 N N . THR A 1 95 ? -0.194 0.203 7.273 1.00 97.38 95 THR A N 1
ATOM 761 C CA . THR A 1 95 ? 0.562 1.069 6.360 1.00 97.38 95 THR A CA 1
ATOM 762 C C . THR A 1 95 ? 1.153 0.266 5.211 1.00 97.38 95 THR A C 1
ATOM 764 O O . THR A 1 95 ? 1.862 -0.718 5.433 1.00 97.38 95 THR A O 1
ATOM 767 N N . LEU A 1 96 ? 0.922 0.725 3.983 1.00 97.50 96 LEU A N 1
ATOM 768 C CA . LEU A 1 96 ? 1.551 0.205 2.774 1.00 97.50 96 LEU A CA 1
ATOM 769 C C . LEU A 1 96 ? 2.365 1.319 2.121 1.00 97.50 96 LEU A C 1
ATOM 771 O O . LEU A 1 96 ? 1.826 2.365 1.762 1.00 97.50 96 LEU A O 1
ATOM 775 N N . THR A 1 97 ? 3.658 1.076 1.949 1.00 96.81 97 THR A N 1
ATOM 776 C CA . THR A 1 97 ? 4.573 1.980 1.257 1.00 96.81 97 THR A CA 1
ATOM 777 C C . THR A 1 97 ? 5.022 1.334 -0.046 1.00 96.81 97 THR A C 1
ATOM 779 O O . THR A 1 97 ? 5.668 0.290 -0.029 1.00 96.81 97 THR A O 1
ATOM 782 N N . LEU A 1 98 ? 4.708 1.952 -1.178 1.00 96.00 98 LEU A N 1
ATOM 783 C CA . LEU A 1 98 ? 5.172 1.551 -2.500 1.00 96.00 98 LEU A CA 1
ATOM 784 C C . LEU A 1 98 ? 6.323 2.466 -2.919 1.00 96.00 98 LEU A C 1
ATOM 786 O O . LEU A 1 98 ? 6.218 3.686 -2.837 1.00 96.00 98 LEU A O 1
ATOM 790 N N . ILE A 1 99 ? 7.435 1.883 -3.349 1.00 94.44 99 ILE A N 1
ATOM 791 C CA . ILE A 1 99 ? 8.610 2.609 -3.831 1.00 94.44 99 ILE A CA 1
ATOM 792 C C . ILE A 1 99 ? 8.867 2.146 -5.258 1.00 94.44 99 ILE A C 1
ATOM 794 O O . ILE A 1 99 ? 9.437 1.078 -5.487 1.00 94.44 99 ILE A O 1
ATOM 798 N N . ALA A 1 100 ? 8.419 2.942 -6.213 1.00 92.50 100 ALA A N 1
ATOM 799 C CA . ALA A 1 100 ? 8.534 2.630 -7.621 1.00 92.50 100 ALA A CA 1
ATOM 800 C C . ALA A 1 100 ? 9.744 3.335 -8.228 1.00 92.50 100 ALA A C 1
ATOM 802 O O . ALA A 1 100 ? 10.041 4.478 -7.896 1.00 92.50 100 ALA A O 1
ATOM 803 N N . ARG A 1 101 ? 10.432 2.658 -9.141 1.00 90.19 101 ARG A N 1
ATOM 804 C CA . ARG A 1 101 ? 11.468 3.255 -9.979 1.00 90.19 101 ARG A CA 1
ATOM 805 C C . ARG A 1 101 ? 11.083 3.086 -11.447 1.00 90.19 101 ARG A C 1
ATOM 807 O O . ARG A 1 101 ? 10.866 1.950 -11.847 1.00 90.19 101 ARG A O 1
ATOM 814 N N . PRO A 1 102 ? 11.040 4.143 -12.259 1.00 87.38 102 PRO A N 1
ATOM 815 C CA . PRO A 1 102 ? 10.808 4.011 -13.690 1.00 87.38 102 PRO A CA 1
ATOM 816 C C . PRO A 1 102 ? 12.038 3.400 -14.379 1.00 87.38 102 PRO A C 1
ATOM 818 O O . PRO A 1 102 ? 13.173 3.797 -14.106 1.00 87.38 102 PRO A O 1
ATOM 821 N N . GLU A 1 103 ? 11.820 2.439 -15.276 1.00 80.88 103 GLU A N 1
ATOM 822 C CA . GLU A 1 103 ? 12.839 1.959 -16.208 1.00 80.88 103 GLU A CA 1
ATOM 823 C C . GLU A 1 103 ? 12.765 2.761 -17.507 1.00 80.88 103 GLU A C 1
ATOM 825 O O . GLU A 1 103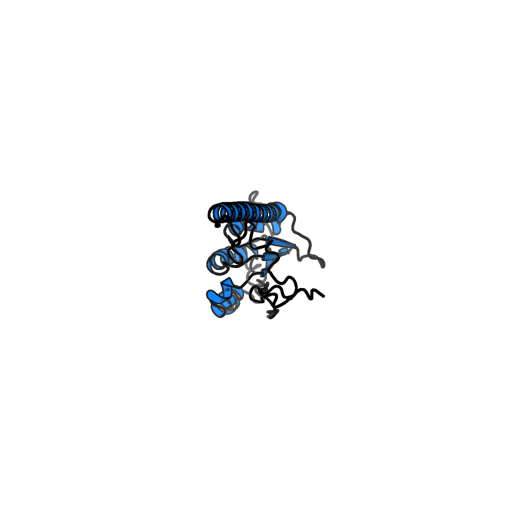 ? 11.755 2.747 -18.209 1.00 80.88 103 GLU A O 1
ATOM 830 N N . TRP A 1 104 ? 13.851 3.463 -17.830 1.00 67.12 104 TRP A N 1
ATOM 831 C CA . TRP A 1 104 ? 13.930 4.360 -18.989 1.00 67.12 104 TRP A CA 1
ATOM 832 C C . TRP A 1 104 ? 14.432 3.672 -20.263 1.00 67.12 104 TRP A C 1
ATOM 834 O O . TRP A 1 104 ? 14.795 4.348 -21.225 1.00 67.12 104 TRP A O 1
ATOM 844 N N . HIS A 1 105 ? 14.481 2.338 -20.298 1.00 63.34 105 HIS A N 1
ATOM 845 C CA . HIS A 1 105 ? 14.810 1.611 -21.520 1.00 63.34 105 HIS A CA 1
ATOM 846 C C . HIS A 1 105 ? 13.608 1.656 -22.475 1.00 63.34 105 HIS A C 1
ATOM 848 O O . HIS A 1 105 ? 12.750 0.776 -22.495 1.00 63.34 105 HIS A O 1
ATOM 854 N N . VAL A 1 106 ? 13.539 2.750 -23.236 1.00 53.88 106 VAL A N 1
ATOM 855 C CA . VAL A 1 106 ? 12.602 2.974 -24.336 1.00 53.88 106 VAL A CA 1
ATOM 856 C C . VAL A 1 106 ? 13.126 2.201 -25.542 1.00 53.88 106 VAL A C 1
ATOM 858 O O . VAL A 1 106 ? 14.029 2.665 -26.233 1.00 53.88 106 VAL A O 1
ATOM 861 N N . GLN A 1 107 ? 12.611 0.999 -25.780 1.00 51.75 107 GLN A N 1
ATOM 862 C CA . GLN A 1 107 ? 12.744 0.361 -27.087 1.00 51.75 107 GLN A CA 1
ATOM 863 C C . GLN A 1 107 ? 11.354 0.228 -27.700 1.00 51.75 107 GLN A C 1
ATOM 865 O O . GLN A 1 107 ? 10.471 -0.380 -27.101 1.00 51.75 107 GLN A O 1
ATOM 870 N N . ASP A 1 108 ? 11.198 0.889 -28.849 1.00 49.84 108 ASP A N 1
ATOM 871 C CA . ASP A 1 108 ? 10.138 0.773 -29.852 1.00 49.84 108 ASP A CA 1
ATOM 872 C C . ASP A 1 108 ? 8.739 0.479 -29.306 1.00 49.84 108 ASP A C 1
ATOM 874 O O . ASP A 1 108 ? 8.213 -0.630 -29.409 1.00 49.84 108 ASP A O 1
ATOM 878 N N . ARG A 1 109 ? 8.102 1.516 -28.752 1.00 55.31 109 ARG A N 1
ATOM 879 C CA . ARG A 1 109 ? 6.651 1.496 -28.582 1.00 55.31 109 ARG A CA 1
ATOM 880 C C . ARG A 1 109 ? 5.989 1.642 -29.945 1.00 55.31 109 ARG A C 1
ATOM 882 O O . ARG A 1 109 ? 6.194 2.640 -30.629 1.00 55.31 109 ARG A O 1
ATOM 889 N N . LEU A 1 110 ? 5.174 0.658 -30.306 1.00 54.00 110 LEU A N 1
ATOM 890 C CA . LEU A 1 110 ? 4.085 0.881 -31.248 1.00 54.00 110 LEU A CA 1
ATOM 891 C C . LEU A 1 110 ? 3.048 1.725 -30.499 1.00 54.00 110 LEU A C 1
ATOM 893 O O . LEU A 1 110 ? 2.648 1.357 -29.399 1.00 54.00 110 LEU A O 1
ATOM 897 N N . GLU A 1 111 ? 2.712 2.894 -31.035 1.00 56.31 111 GLU A N 1
ATOM 898 C CA . GLU A 1 111 ? 1.799 3.854 -30.408 1.00 56.31 111 GLU A CA 1
ATOM 899 C C . GLU A 1 111 ? 0.369 3.284 -30.367 1.00 56.31 111 GLU A C 1
ATOM 901 O O . GLU A 1 111 ? -0.401 3.456 -31.311 1.00 56.31 111 GLU A O 1
ATOM 906 N N . ASP A 1 112 ? 0.014 2.583 -29.287 1.00 64.94 112 ASP A N 1
ATOM 907 C CA . ASP A 1 112 ? -1.383 2.325 -28.934 1.00 64.94 112 ASP A CA 1
ATOM 908 C C . ASP A 1 112 ? -1.907 3.521 -28.110 1.00 64.94 112 ASP A C 1
ATOM 910 O O . ASP A 1 112 ? -1.286 3.882 -27.104 1.00 64.94 112 ASP A O 1
ATOM 914 N N . PRO A 1 113 ? -3.002 4.189 -28.519 1.00 62.88 113 PRO A N 1
ATOM 915 C CA . PRO A 1 113 ? -3.572 5.307 -27.769 1.00 62.88 113 PRO A CA 1
ATOM 916 C C . PRO A 1 113 ? -4.074 4.931 -26.364 1.00 62.8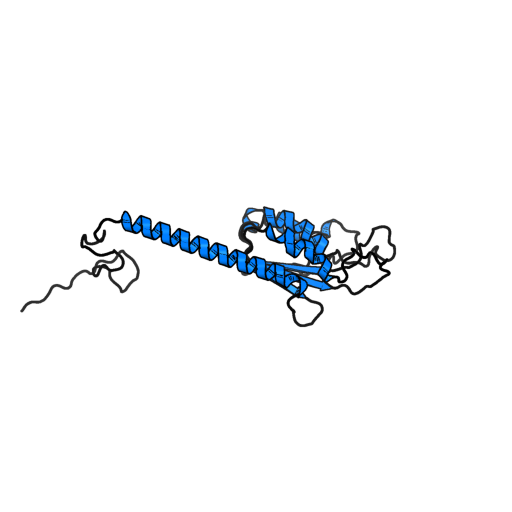8 113 PRO A C 1
ATOM 918 O O . PRO A 1 113 ? -4.183 5.827 -25.525 1.00 62.88 113 PRO A O 1
ATOM 921 N N . ASP A 1 114 ? -4.358 3.651 -26.097 1.00 68.88 114 ASP A N 1
ATOM 922 C CA . ASP A 1 114 ? -4.810 3.172 -24.784 1.00 68.88 114 ASP A CA 1
ATOM 923 C C . ASP A 1 114 ? -3.645 2.775 -23.853 1.00 68.88 114 ASP A C 1
ATOM 925 O O . ASP A 1 114 ? -3.854 2.525 -22.659 1.00 68.88 114 ASP A O 1
ATOM 929 N N . ASP A 1 115 ? -2.406 2.750 -24.355 1.00 67.06 115 ASP A N 1
ATOM 930 C CA . ASP A 1 115 ? -1.246 2.371 -23.556 1.00 67.06 115 ASP A CA 1
ATOM 931 C C . ASP A 1 115 ? -0.830 3.481 -22.570 1.00 67.06 115 ASP A C 1
ATOM 933 O O . ASP A 1 115 ? -0.820 4.674 -22.894 1.00 67.06 115 ASP A O 1
ATOM 937 N N . PRO A 1 116 ? -0.397 3.118 -21.347 1.00 66.56 116 PRO A N 1
ATOM 938 C CA . PRO A 1 116 ? 0.008 4.091 -20.343 1.00 66.56 116 PRO A CA 1
ATOM 939 C C . PRO A 1 116 ? 1.157 4.956 -20.863 1.00 66.56 116 PRO A C 1
ATOM 941 O O . PRO A 1 116 ? 2.210 4.445 -21.246 1.00 66.56 116 PRO A O 1
ATOM 944 N N . LEU A 1 117 ? 0.984 6.279 -20.830 1.00 72.62 117 LEU A N 1
ATOM 945 C CA . LEU A 1 117 ? 1.955 7.246 -21.360 1.00 72.62 117 LEU A CA 1
ATOM 946 C C . LEU A 1 117 ? 3.266 7.287 -20.560 1.00 72.62 117 LEU A C 1
ATOM 948 O O . LEU A 1 117 ? 4.309 7.651 -21.097 1.00 72.62 117 LEU A O 1
ATOM 952 N N . THR A 1 118 ? 3.232 6.898 -19.281 1.00 82.50 118 THR A N 1
ATOM 953 C CA . THR A 1 118 ? 4.410 6.877 -18.399 1.00 82.50 118 THR A CA 1
ATOM 954 C C . THR A 1 118 ? 4.480 5.577 -17.593 1.00 82.50 118 THR A C 1
ATOM 956 O O . THR A 1 118 ? 3.434 4.980 -17.324 1.00 82.50 118 THR A O 1
ATOM 959 N N . PRO A 1 119 ? 5.676 5.132 -17.139 1.00 83.94 119 PRO A N 1
ATOM 960 C CA . PRO A 1 119 ? 5.803 3.949 -16.281 1.00 83.94 119 PRO A CA 1
ATOM 961 C C . PRO A 1 119 ? 4.896 4.018 -15.051 1.00 83.94 119 PRO A C 1
ATOM 963 O O . PRO A 1 119 ? 4.328 3.008 -14.651 1.00 83.94 119 PRO A O 1
ATOM 966 N N . PHE A 1 120 ? 4.702 5.207 -14.480 1.00 87.56 120 PHE A N 1
ATOM 967 C CA . PHE A 1 120 ? 3.865 5.410 -13.298 1.00 87.56 120 PHE A CA 1
ATOM 968 C C . PHE A 1 120 ? 2.367 5.237 -13.565 1.00 87.56 120 PHE A C 1
ATOM 970 O O . PHE A 1 120 ? 1.659 4.768 -12.677 1.00 87.56 120 PHE A O 1
ATOM 977 N N . GLU A 1 121 ? 1.889 5.531 -14.776 1.00 87.69 121 GLU A N 1
ATOM 978 C CA . GLU A 1 121 ? 0.484 5.313 -15.156 1.00 87.69 121 GLU A CA 1
ATOM 979 C C . GLU A 1 121 ? 0.100 3.825 -15.112 1.00 87.69 121 GLU A C 1
ATOM 981 O O . GLU A 1 121 ? -1.047 3.493 -14.822 1.00 87.69 121 GLU A O 1
ATOM 986 N N . THR A 1 122 ? 1.065 2.907 -15.261 1.00 88.81 122 THR A N 1
ATOM 987 C CA . THR A 1 122 ? 0.819 1.459 -15.108 1.00 88.81 122 THR A CA 1
ATOM 988 C C . THR A 1 122 ? 0.327 1.072 -13.706 1.00 88.81 122 THR A C 1
ATOM 990 O O . THR A 1 122 ? -0.334 0.048 -13.541 1.00 88.81 122 THR A O 1
ATOM 993 N N . LEU A 1 123 ? 0.607 1.886 -12.678 1.00 91.44 123 LEU A N 1
ATOM 994 C CA . LEU A 1 123 ? 0.120 1.648 -11.317 1.00 91.44 123 LEU A CA 1
ATOM 995 C C . LEU A 1 123 ? -1.335 2.075 -11.119 1.00 91.44 123 LEU A C 1
ATOM 997 O O . LEU A 1 123 ? -1.953 1.648 -10.143 1.00 91.44 123 LEU A O 1
ATOM 1001 N N . ARG A 1 124 ? -1.896 2.905 -12.001 1.00 91.50 124 ARG A N 1
ATOM 1002 C CA . ARG A 1 124 ? -3.192 3.552 -11.779 1.00 91.50 124 ARG A CA 1
ATOM 1003 C C . ARG A 1 124 ? -4.337 2.562 -11.523 1.00 91.50 124 ARG A C 1
ATOM 1005 O O . ARG A 1 124 ? -4.991 2.709 -10.492 1.00 91.50 124 ARG A O 1
ATOM 1012 N N . PRO A 1 125 ? -4.522 1.480 -12.309 1.00 91.50 125 PRO A N 1
ATOM 1013 C CA . PRO A 1 125 ? -5.576 0.498 -12.029 1.00 91.50 125 PRO A CA 1
ATOM 1014 C C . PRO A 1 125 ? -5.431 -0.163 -10.649 1.00 91.50 125 PRO A C 1
ATOM 1016 O O . PRO A 1 125 ? -6.417 -0.481 -9.976 1.00 91.50 125 PRO A O 1
ATOM 1019 N N . ILE A 1 126 ? -4.189 -0.359 -10.202 1.00 94.25 126 ILE A N 1
ATOM 1020 C CA . ILE A 1 126 ? -3.888 -0.974 -8.912 1.00 94.25 126 ILE A CA 1
ATOM 1021 C C . ILE A 1 126 ? -4.209 -0.007 -7.771 1.00 94.25 126 ILE A C 1
ATOM 1023 O O . ILE A 1 126 ? -4.857 -0.398 -6.797 1.00 94.25 126 ILE A O 1
ATOM 1027 N N . LEU A 1 127 ? -3.762 1.244 -7.902 1.00 95.12 127 LEU A N 1
ATOM 1028 C CA . LEU A 1 127 ? -3.965 2.308 -6.922 1.00 95.12 127 LEU A CA 1
ATOM 1029 C C . LEU A 1 127 ? -5.452 2.619 -6.737 1.00 95.12 127 LEU A C 1
ATOM 1031 O O . LEU A 1 127 ? -5.922 2.680 -5.599 1.00 95.12 127 LEU A O 1
ATOM 1035 N N . ASP A 1 128 ? -6.184 2.738 -7.843 1.00 91.81 128 ASP A N 1
ATOM 1036 C CA . ASP A 1 128 ? -7.570 3.191 -7.834 1.00 91.81 128 ASP A CA 1
ATOM 1037 C C . ASP A 1 128 ? -8.540 2.089 -7.414 1.00 91.81 128 ASP A C 1
ATOM 1039 O O . ASP A 1 128 ? -9.501 2.378 -6.710 1.00 91.81 128 ASP A O 1
ATOM 1043 N N . TYR A 1 129 ? -8.295 0.825 -7.774 1.00 92.00 129 TYR A N 1
ATOM 1044 C CA . TYR A 1 129 ? -9.276 -0.247 -7.557 1.00 92.00 129 TYR A CA 1
ATOM 1045 C C . TYR A 1 129 ? -8.749 -1.379 -6.680 1.00 92.00 129 TYR A C 1
ATOM 1047 O O . TYR A 1 129 ? -9.399 -1.791 -5.715 1.00 92.00 129 TYR A O 1
ATOM 1055 N N . GLN A 1 130 ? -7.561 -1.904 -6.982 1.00 93.50 130 GLN A N 1
ATOM 1056 C CA . GLN A 1 130 ? -7.108 -3.150 -6.360 1.00 93.50 130 GLN A CA 1
ATOM 1057 C C . GLN A 1 130 ? -6.730 -2.978 -4.889 1.00 93.50 130 GLN A C 1
ATOM 1059 O O . GLN A 1 130 ? -7.059 -3.846 -4.069 1.00 93.50 130 GLN A O 1
ATOM 1064 N N . LEU A 1 131 ? -6.080 -1.861 -4.542 1.00 95.19 131 LEU A N 1
ATOM 1065 C CA . LEU A 1 131 ? -5.676 -1.557 -3.168 1.00 95.19 131 LEU A CA 1
ATOM 1066 C C . LEU A 1 131 ? -6.867 -1.322 -2.239 1.00 95.19 131 LEU A C 1
ATOM 1068 O O . LEU A 1 131 ? -6.769 -1.633 -1.050 1.00 95.19 131 LEU A O 1
ATOM 1072 N N . GLN A 1 132 ? -8.004 -0.843 -2.754 1.00 93.31 132 GLN A N 1
ATOM 1073 C CA . GLN A 1 132 ? -9.191 -0.578 -1.934 1.00 93.31 132 GLN A CA 1
ATOM 1074 C C . GLN A 1 132 ? -9.683 -1.831 -1.191 1.00 93.31 132 GLN A C 1
ATOM 1076 O O . GLN A 1 132 ? -10.197 -1.727 -0.073 1.00 93.31 132 GLN A O 1
ATOM 1081 N N . GLY A 1 133 ? -9.451 -3.020 -1.765 1.00 93.19 133 GLY A N 1
ATOM 1082 C CA . GLY A 1 133 ? -9.787 -4.309 -1.155 1.00 93.19 133 GLY A CA 1
ATOM 1083 C C . GLY A 1 133 ? -8.966 -4.672 0.090 1.00 93.19 133 GLY A C 1
ATOM 1084 O O . GLY A 1 133 ? -9.309 -5.631 0.778 1.00 93.19 133 GLY A O 1
ATOM 1085 N N . LEU A 1 134 ? -7.903 -3.930 0.418 1.00 95.19 134 LEU A N 1
ATOM 1086 C CA . LEU A 1 134 ? -7.174 -4.084 1.679 1.00 95.19 134 LEU A CA 1
ATOM 1087 C C . LEU A 1 134 ? -7.958 -3.393 2.799 1.00 95.19 134 LEU A C 1
ATOM 1089 O O . LEU A 1 134 ? -7.826 -2.188 3.032 1.00 95.19 134 LEU A O 1
ATOM 1093 N N . SER A 1 135 ? -8.816 -4.150 3.480 1.00 92.88 135 SER A N 1
ATOM 1094 C CA . SER A 1 135 ? -9.769 -3.612 4.455 1.00 92.88 135 SER A CA 1
ATOM 1095 C C . SER A 1 135 ? -9.099 -2.980 5.675 1.00 92.88 135 SER A C 1
ATOM 1097 O O . SER A 1 135 ? -9.604 -1.971 6.160 1.00 92.88 135 SER A O 1
ATOM 1099 N N . SER A 1 136 ? -7.968 -3.510 6.141 1.00 94.62 136 SER A N 1
ATOM 1100 C CA . SER A 1 136 ? -7.242 -3.027 7.324 1.00 94.62 136 SER A CA 1
ATOM 1101 C C . SER A 1 136 ? -6.357 -1.807 7.065 1.00 94.62 136 SER A C 1
ATOM 1103 O O . SER A 1 136 ? -5.983 -1.114 8.010 1.00 94.62 136 SER A O 1
ATOM 1105 N N . LEU A 1 137 ? -6.037 -1.537 5.794 1.00 96.69 137 LEU A N 1
ATOM 1106 C CA . LEU A 1 137 ? -5.077 -0.510 5.404 1.00 96.69 137 LEU A CA 1
ATOM 1107 C C . LEU A 1 137 ? -5.588 0.884 5.794 1.00 96.69 137 LEU A C 1
ATOM 1109 O O . LEU A 1 137 ? -6.695 1.276 5.431 1.00 96.69 137 LEU A O 1
ATOM 1113 N N . LYS A 1 138 ? -4.792 1.646 6.536 1.00 95.94 138 LYS A N 1
ATOM 1114 C CA . LYS A 1 138 ? -5.140 3.005 6.977 1.00 95.94 138 LYS A CA 1
ATOM 1115 C C . LYS A 1 138 ? -4.399 4.060 6.170 1.00 95.94 138 LYS A C 1
ATOM 1117 O O . LYS A 1 138 ? -4.969 5.096 5.855 1.00 95.94 138 LYS A O 1
ATOM 1122 N N . LYS A 1 139 ? -3.139 3.780 5.831 1.00 97.00 139 LYS A N 1
ATOM 1123 C CA . LYS A 1 139 ? -2.233 4.729 5.192 1.00 97.00 139 LYS A CA 1
ATOM 1124 C C . LYS A 1 139 ? -1.565 4.118 3.967 1.00 97.00 139 LYS A C 1
ATOM 1126 O O . L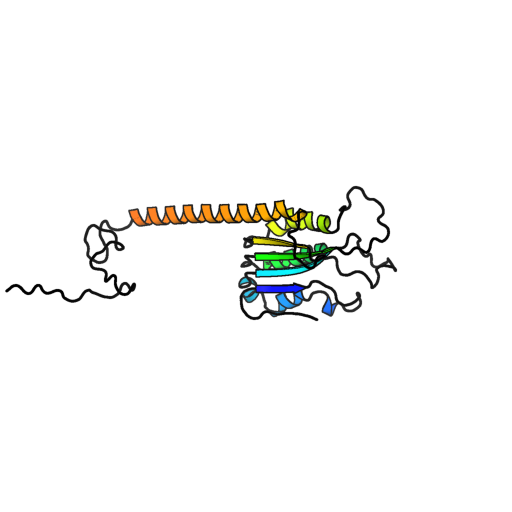YS A 1 139 ? -0.909 3.080 4.067 1.00 97.00 139 LYS A O 1
ATOM 1131 N N . LEU A 1 140 ? -1.691 4.798 2.833 1.00 97.69 140 LEU A N 1
ATOM 1132 C CA . LEU A 1 140 ? -0.949 4.504 1.613 1.00 97.69 140 LEU A CA 1
ATOM 1133 C C . LEU A 1 140 ? 0.137 5.564 1.420 1.00 97.69 140 LEU A C 1
ATOM 1135 O O . LEU A 1 140 ? -0.102 6.754 1.601 1.00 97.69 140 LEU A O 1
ATOM 1139 N N . GLN A 1 141 ? 1.338 5.135 1.055 1.00 96.94 141 GLN A N 1
ATOM 1140 C CA . GLN A 1 141 ? 2.416 6.025 0.640 1.00 96.94 141 GLN A CA 1
ATOM 1141 C C . GLN A 1 141 ? 3.013 5.492 -0.652 1.00 96.94 141 GLN A C 1
ATOM 1143 O O . GLN A 1 141 ? 3.305 4.302 -0.738 1.00 96.94 141 GLN A O 1
ATOM 1148 N N . VAL A 1 142 ? 3.214 6.353 -1.642 1.00 96.19 142 VAL A N 1
ATOM 1149 C CA . VAL A 1 142 ? 3.777 5.955 -2.934 1.00 96.19 142 VAL A CA 1
ATOM 1150 C C . VAL A 1 142 ? 4.871 6.945 -3.298 1.00 96.19 142 VAL A C 1
ATOM 1152 O O . VAL A 1 142 ? 4.621 8.148 -3.340 1.00 96.19 142 VAL A O 1
ATOM 1155 N N . PHE A 1 143 ? 6.079 6.438 -3.516 1.00 95.31 143 PHE A N 1
ATOM 1156 C CA . PHE A 1 143 ? 7.269 7.242 -3.759 1.00 95.31 143 PHE A CA 1
ATOM 1157 C C . PHE A 1 143 ? 7.958 6.856 -5.060 1.00 95.31 143 PHE A C 1
ATOM 1159 O O . PHE A 1 143 ? 8.024 5.672 -5.399 1.00 95.31 143 PHE A O 1
ATOM 1166 N N . ASP A 1 144 ? 8.541 7.853 -5.712 1.00 92.19 144 ASP A N 1
ATOM 1167 C CA . ASP A 1 144 ? 9.534 7.671 -6.759 1.00 92.19 144 ASP A CA 1
ATOM 1168 C C . ASP A 1 144 ? 10.924 7.438 -6.139 1.00 92.19 144 ASP A C 1
ATOM 1170 O O . ASP A 1 144 ? 11.321 8.097 -5.174 1.00 92.19 144 ASP A O 1
ATOM 1174 N N . ALA A 1 145 ? 11.657 6.471 -6.684 1.00 89.00 145 ALA A N 1
ATOM 1175 C CA . ALA A 1 145 ? 13.046 6.155 -6.367 1.00 89.00 145 ALA A CA 1
ATOM 1176 C C . ALA A 1 145 ? 13.993 6.328 -7.569 1.00 89.00 145 ALA A C 1
ATOM 1178 O O . ALA A 1 145 ? 15.045 5.672 -7.622 1.00 89.00 145 ALA A O 1
ATOM 1179 N N . SER A 1 146 ? 13.598 7.145 -8.549 1.00 82.44 146 SER A N 1
ATOM 1180 C CA . SER A 1 146 ? 14.457 7.665 -9.615 1.00 82.44 146 SER A CA 1
ATOM 1181 C C . SER A 1 146 ? 15.477 8.674 -9.072 1.00 82.44 146 SER A C 1
ATOM 1183 O O . SER A 1 146 ? 16.646 8.633 -9.454 1.00 82.44 146 SER A O 1
ATOM 1185 N N . GLU A 1 147 ? 15.059 9.512 -8.123 1.00 75.19 147 GLU A N 1
ATOM 1186 C CA . GLU A 1 147 ? 15.888 10.537 -7.497 1.00 75.19 147 GLU A CA 1
ATOM 1187 C C . GLU A 1 147 ? 16.554 10.058 -6.196 1.00 75.19 147 GLU A C 1
ATOM 1189 O O . GLU A 1 147 ? 16.179 9.054 -5.581 1.00 75.19 147 GLU A O 1
ATOM 1194 N N . THR A 1 148 ? 17.571 10.801 -5.745 1.00 75.75 148 THR A N 1
ATOM 1195 C CA . THR A 1 148 ? 18.225 10.589 -4.441 1.00 75.75 148 THR A CA 1
ATOM 1196 C C . THR A 1 148 ? 17.282 10.852 -3.266 1.00 75.75 148 THR A C 1
ATOM 1198 O O . THR A 1 148 ? 17.477 10.290 -2.185 1.00 75.75 148 THR A O 1
ATOM 1201 N N . VAL A 1 149 ? 16.246 11.667 -3.477 1.00 82.50 149 VAL A N 1
ATOM 1202 C CA . VAL A 1 149 ? 15.187 11.960 -2.510 1.00 82.50 149 VAL A CA 1
ATOM 1203 C C . VAL A 1 149 ? 13.916 11.225 -2.927 1.00 82.50 149 VAL A C 1
ATOM 1205 O O . VAL A 1 149 ? 13.519 11.259 -4.084 1.00 82.50 149 VAL A O 1
ATOM 1208 N N . ARG A 1 150 ? 13.254 10.559 -1.973 1.00 85.38 150 ARG A N 1
ATOM 1209 C CA . ARG A 1 150 ? 11.957 9.916 -2.227 1.00 85.38 150 ARG A CA 1
ATOM 1210 C C . ARG A 1 150 ? 10.875 10.979 -2.356 1.00 85.38 150 ARG A C 1
ATOM 1212 O O . ARG A 1 150 ? 10.462 11.546 -1.343 1.00 85.38 150 ARG A O 1
ATOM 1219 N N . LEU A 1 151 ? 10.411 11.214 -3.577 1.00 88.12 151 LEU A N 1
ATOM 1220 C CA . LEU A 1 151 ? 9.331 12.155 -3.859 1.00 88.12 151 LEU A CA 1
ATOM 1221 C C . LEU A 1 151 ? 7.984 11.425 -3.923 1.00 88.12 151 LEU A C 1
ATOM 1223 O O . LEU A 1 151 ? 7.918 10.343 -4.509 1.00 88.12 151 LEU A O 1
ATOM 1227 N N . PRO A 1 152 ? 6.911 11.956 -3.309 1.00 91.44 152 PRO A N 1
ATOM 1228 C CA . PRO A 1 152 ? 5.568 11.413 -3.482 1.00 91.44 152 PRO A CA 1
ATOM 1229 C C . PRO A 1 152 ? 5.165 11.389 -4.959 1.00 91.44 152 PRO A C 1
ATOM 1231 O O . PRO A 1 152 ? 5.412 12.351 -5.681 1.00 91.44 152 PRO A O 1
ATOM 1234 N N . LEU A 1 153 ? 4.530 10.305 -5.401 1.00 91.06 153 LEU A N 1
ATOM 1235 C CA . LEU A 1 153 ? 4.073 10.181 -6.784 1.00 91.06 153 LEU A CA 1
ATOM 1236 C C . LEU A 1 153 ? 2.721 10.862 -7.001 1.00 91.06 153 LEU A C 1
ATOM 1238 O O . LEU A 1 153 ? 1.726 10.502 -6.373 1.00 91.06 153 LEU A O 1
ATOM 1242 N N . ASP A 1 154 ? 2.674 11.783 -7.963 1.00 91.88 154 ASP A N 1
ATOM 1243 C CA . ASP A 1 154 ? 1.467 12.541 -8.304 1.00 91.88 154 ASP A CA 1
ATOM 1244 C C . ASP A 1 154 ? 0.304 11.650 -8.757 1.00 91.88 154 ASP A C 1
ATOM 1246 O O . ASP A 1 154 ? -0.834 11.883 -8.349 1.00 91.88 154 ASP A O 1
ATOM 1250 N N . VAL A 1 155 ? 0.588 10.580 -9.511 1.00 91.81 155 VAL A N 1
ATOM 1251 C CA . VAL A 1 155 ? -0.424 9.600 -9.954 1.00 91.81 155 VAL A CA 1
ATOM 1252 C C . VAL A 1 155 ? -1.146 8.925 -8.779 1.00 91.81 155 VAL A C 1
ATOM 1254 O O . VAL A 1 155 ? -2.265 8.448 -8.928 1.00 91.81 155 VAL A O 1
ATOM 1257 N N . ALA A 1 156 ? -0.532 8.903 -7.591 1.00 94.88 156 ALA A N 1
ATOM 1258 C CA . ALA A 1 156 ? -1.097 8.274 -6.405 1.00 94.88 156 ALA A CA 1
ATOM 1259 C C . ALA A 1 156 ? -1.914 9.224 -5.519 1.00 94.88 156 ALA A C 1
ATOM 1261 O O . ALA A 1 156 ? -2.498 8.750 -4.545 1.00 94.88 156 ALA A O 1
ATOM 1262 N N . LYS A 1 157 ? -1.983 10.530 -5.823 1.00 94.75 157 LYS A N 1
ATOM 1263 C CA . LYS A 1 157 ? -2.669 11.529 -4.977 1.00 94.75 157 LYS A CA 1
ATOM 1264 C C . LYS A 1 157 ? -4.107 11.129 -4.654 1.00 94.75 157 LYS A C 1
ATOM 1266 O O . LYS A 1 157 ? -4.453 11.025 -3.482 1.00 94.75 157 LYS A O 1
ATOM 1271 N N . SER A 1 158 ? -4.903 10.813 -5.675 1.00 95.31 158 SER A N 1
ATOM 1272 C CA . SER A 1 158 ? -6.312 10.442 -5.499 1.00 95.31 158 SER A CA 1
ATOM 1273 C C . SER A 1 158 ? -6.485 9.181 -4.647 1.00 95.31 158 SER A C 1
ATOM 1275 O O . SER A 1 158 ? -7.350 9.133 -3.774 1.00 95.31 158 SER A O 1
ATOM 1277 N N . ALA A 1 159 ? -5.627 8.174 -4.839 1.00 95.88 159 ALA A N 1
ATOM 1278 C CA . ALA A 1 159 ? -5.656 6.961 -4.029 1.00 95.88 159 ALA A CA 1
ATOM 1279 C C . ALA A 1 159 ? -5.257 7.240 -2.569 1.00 95.88 159 ALA A C 1
ATOM 1281 O O . ALA A 1 159 ? -5.919 6.758 -1.652 1.00 95.88 159 ALA A O 1
ATOM 1282 N N . ILE A 1 160 ? -4.209 8.037 -2.336 1.00 96.31 160 ILE A N 1
ATOM 1283 C CA . ILE A 1 160 ? -3.766 8.435 -0.990 1.00 96.31 160 ILE A CA 1
ATOM 1284 C C . ILE A 1 160 ? -4.897 9.167 -0.254 1.00 96.31 160 ILE A C 1
ATOM 1286 O O . ILE A 1 160 ? -5.264 8.763 0.850 1.00 96.31 160 ILE A O 1
ATOM 1290 N N . GLU A 1 161 ? -5.506 10.166 -0.894 1.00 96.25 161 GLU A N 1
ATOM 1291 C CA . GLU A 1 161 ? -6.641 10.915 -0.343 1.00 96.25 161 GLU A CA 1
ATOM 1292 C C . GLU A 1 161 ? -7.820 10.001 0.003 1.00 96.25 161 GLU A C 1
ATOM 1294 O O . GLU A 1 161 ? -8.434 10.147 1.062 1.00 96.25 161 GLU A O 1
ATOM 1299 N N . TRP A 1 162 ? -8.118 9.013 -0.844 1.00 96.31 162 TRP A N 1
ATOM 1300 C CA . TRP A 1 162 ? -9.178 8.044 -0.576 1.00 96.31 162 TRP A CA 1
ATOM 1301 C C . TRP A 1 162 ? -8.920 7.234 0.704 1.00 96.31 162 TRP A C 1
ATOM 1303 O O . TRP A 1 162 ? -9.840 7.035 1.506 1.00 96.31 162 TRP A O 1
ATOM 1313 N N . PHE A 1 163 ? -7.681 6.780 0.937 1.00 96.19 163 PHE A N 1
ATOM 1314 C CA . PHE A 1 163 ? -7.328 6.055 2.165 1.00 96.19 163 PHE A CA 1
ATOM 1315 C C . PHE A 1 163 ? -7.413 6.948 3.405 1.00 96.19 163 PHE A C 1
ATOM 1317 O O . PHE A 1 163 ? -7.928 6.496 4.434 1.00 96.19 163 PHE A O 1
ATOM 1324 N N . ASP A 1 164 ? -6.983 8.204 3.302 1.00 95.31 164 ASP A N 1
ATOM 1325 C CA . ASP A 1 164 ? -7.080 9.175 4.392 1.00 95.31 164 ASP A CA 1
ATOM 1326 C C . ASP A 1 164 ? -8.548 9.439 4.761 1.00 95.31 164 ASP A C 1
ATOM 1328 O O . ASP A 1 164 ? -8.935 9.294 5.925 1.00 95.31 164 ASP A O 1
ATOM 1332 N N . GLN A 1 165 ? -9.403 9.708 3.769 1.00 96.38 165 GLN A N 1
ATOM 1333 C CA . GLN A 1 165 ? -10.843 9.905 3.968 1.00 96.38 165 GLN A CA 1
ATOM 1334 C C . GLN A 1 165 ? -11.518 8.664 4.558 1.00 96.38 165 GLN A C 1
ATOM 1336 O O . GLN A 1 165 ? -12.329 8.763 5.482 1.00 96.38 165 GLN A O 1
ATOM 1341 N N . ARG A 1 166 ? -11.179 7.468 4.062 1.00 95.44 166 ARG A N 1
ATOM 1342 C CA . ARG A 1 166 ? -11.717 6.207 4.589 1.00 95.44 166 ARG A CA 1
ATOM 1343 C C . ARG A 1 166 ? -11.352 6.013 6.058 1.00 95.44 166 ARG A C 1
ATOM 1345 O O . ARG A 1 166 ? -12.197 5.576 6.840 1.00 95.44 166 ARG A O 1
ATOM 1352 N N . THR A 1 167 ? -10.111 6.311 6.428 1.00 94.81 167 THR A N 1
ATOM 1353 C CA . THR A 1 167 ? -9.629 6.189 7.808 1.00 94.81 167 THR A CA 1
ATOM 1354 C C . THR A 1 167 ? -10.321 7.191 8.724 1.00 94.81 167 THR A C 1
ATOM 1356 O O . THR A 1 167 ? -10.796 6.802 9.791 1.00 94.81 167 THR A O 1
ATOM 1359 N N . GLN A 1 168 ? -10.460 8.445 8.290 1.00 94.81 168 GLN A N 1
ATOM 1360 C CA . GLN A 1 168 ? -11.191 9.476 9.031 1.00 94.81 168 GLN A CA 1
ATOM 1361 C C . GLN A 1 168 ? -12.657 9.093 9.247 1.00 94.81 168 GLN A C 1
ATOM 1363 O O . GLN A 1 168 ? -13.146 9.155 10.374 1.00 94.81 168 GLN A O 1
ATOM 1368 N N . ARG A 1 169 ? -13.343 8.620 8.197 1.00 95.62 169 ARG A N 1
ATOM 1369 C CA . ARG A 1 169 ? -14.738 8.166 8.284 1.00 95.62 169 ARG A CA 1
ATOM 1370 C C . ARG A 1 169 ? -14.909 7.049 9.313 1.00 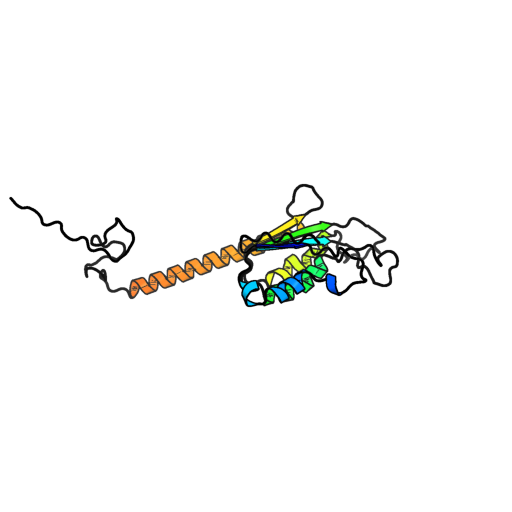95.62 169 ARG A C 1
ATOM 1372 O O . ARG A 1 169 ? -15.777 7.141 10.172 1.00 95.62 169 ARG A O 1
ATOM 1379 N N . ARG A 1 170 ? -14.041 6.035 9.285 1.00 93.12 170 ARG A N 1
ATOM 1380 C CA . ARG A 1 170 ? -14.087 4.927 10.254 1.00 93.12 170 ARG A CA 1
ATOM 1381 C C . ARG A 1 170 ? -13.824 5.381 11.687 1.00 93.12 170 ARG A C 1
ATOM 1383 O O . ARG A 1 170 ? -14.462 4.880 12.605 1.00 93.12 170 ARG A O 1
ATOM 1390 N N . ALA A 1 171 ? -12.891 6.311 11.887 1.00 92.50 171 ALA A N 1
ATOM 1391 C CA . ALA A 1 171 ? -12.622 6.871 13.209 1.00 92.50 171 ALA A CA 1
ATOM 1392 C C . ALA A 1 171 ? -13.836 7.646 13.744 1.00 92.50 171 ALA A C 1
ATOM 1394 O O . ALA A 1 171 ? -14.200 7.506 14.909 1.00 92.50 171 ALA A O 1
ATOM 1395 N N . PHE A 1 172 ? -14.498 8.414 12.879 1.00 93.88 172 PHE A N 1
ATOM 1396 C CA . PHE A 1 172 ? -15.722 9.129 13.220 1.00 93.88 172 PHE A CA 1
ATOM 1397 C C . PHE A 1 172 ? -16.868 8.176 13.592 1.00 93.88 172 PHE A C 1
ATOM 1399 O O . PHE A 1 172 ? -17.459 8.324 14.660 1.00 93.88 172 PHE A O 1
ATOM 1406 N N . GLU A 1 173 ? -17.138 7.166 12.761 1.00 93.69 173 GLU A N 1
ATOM 1407 C CA . GLU A 1 173 ? -18.158 6.137 13.017 1.00 93.69 173 GLU A CA 1
ATOM 1408 C C . GLU A 1 173 ? -17.892 5.384 14.329 1.00 93.69 173 GLU A C 1
ATOM 1410 O O . GLU A 1 173 ? -18.805 5.177 15.130 1.00 93.69 173 GLU A O 1
ATOM 1415 N N . TRP A 1 174 ? -16.631 5.027 14.589 1.00 90.38 174 TRP A N 1
ATOM 1416 C CA . TRP A 1 174 ? -16.222 4.395 15.842 1.00 90.38 174 TRP A CA 1
ATOM 1417 C C . TRP A 1 174 ? -16.501 5.288 17.053 1.00 90.38 174 TRP A C 1
ATOM 1419 O O . TRP A 1 174 ? -17.097 4.833 18.027 1.00 90.38 174 TRP A O 1
ATOM 1429 N N . ASN A 1 175 ? -16.137 6.570 16.985 1.00 91.31 175 ASN A N 1
ATOM 1430 C CA . ASN A 1 175 ? -16.372 7.515 18.075 1.00 91.31 175 ASN A CA 1
ATOM 1431 C C . ASN A 1 175 ? -17.870 7.711 18.354 1.00 91.31 175 ASN A C 1
ATOM 1433 O O . ASN A 1 175 ? -18.273 7.761 19.516 1.00 91.31 175 ASN A O 1
ATOM 1437 N N . GLN A 1 176 ? -18.705 7.765 17.311 1.00 92.38 176 GLN A N 1
ATOM 1438 C CA . GLN A 1 176 ? -20.161 7.806 17.475 1.00 92.38 176 GLN A CA 1
ATOM 1439 C C . GLN A 1 176 ? -20.694 6.542 18.154 1.00 92.38 176 GLN A C 1
ATOM 1441 O O . GLN A 1 176 ? -21.514 6.628 19.068 1.00 92.38 176 GLN A O 1
ATOM 1446 N N . HIS A 1 177 ? -20.216 5.369 17.733 1.00 90.12 177 HIS A N 1
ATOM 1447 C CA . HIS A 1 177 ? -20.632 4.098 18.313 1.00 90.12 177 HIS A CA 1
ATOM 1448 C C . HIS A 1 177 ? -20.248 3.991 19.794 1.00 90.12 177 HIS A C 1
ATOM 1450 O O . HIS A 1 177 ? -21.095 3.667 20.625 1.00 90.12 177 HIS A O 1
ATOM 1456 N N . VAL A 1 178 ? -19.003 4.333 20.138 1.00 89.19 178 VAL A N 1
ATOM 1457 C CA . VAL A 1 178 ? -18.523 4.352 21.526 1.00 89.19 178 VAL A CA 1
ATOM 1458 C C . VAL A 1 178 ? -19.332 5.337 22.368 1.00 89.19 178 VAL A C 1
ATOM 1460 O O . VAL A 1 178 ? -19.782 4.966 23.446 1.00 89.19 178 VAL A O 1
ATOM 1463 N N . SER A 1 179 ? -19.592 6.547 21.863 1.00 87.94 179 SER A N 1
ATOM 1464 C CA . SER A 1 179 ? -20.401 7.550 22.568 1.00 87.94 179 SER A CA 1
ATOM 1465 C C . SER A 1 179 ? -21.828 7.063 22.850 1.00 87.94 179 SER A C 1
ATOM 1467 O O . SER A 1 179 ? -22.358 7.274 23.945 1.00 87.94 179 SER A O 1
ATOM 1469 N N . LYS A 1 180 ? -22.442 6.354 21.895 1.00 89.69 180 LYS A N 1
ATOM 1470 C CA . LYS A 1 180 ? -23.761 5.745 22.086 1.00 89.69 180 LYS A CA 1
ATOM 1471 C C . LYS A 1 180 ? -23.725 4.681 23.186 1.00 89.69 180 LYS A C 1
ATOM 1473 O O . LYS A 1 180 ? -24.517 4.774 24.122 1.00 89.69 180 LYS A O 1
ATOM 1478 N N . LEU A 1 181 ? -22.769 3.752 23.128 1.00 86.38 181 LEU A N 1
ATOM 1479 C CA . LEU A 1 181 ? -22.600 2.703 24.141 1.00 86.38 181 LEU A CA 1
ATOM 1480 C C . LEU A 1 181 ? -22.349 3.275 25.542 1.00 86.38 181 LEU A C 1
ATOM 1482 O O . LEU A 1 181 ? -22.909 2.780 26.518 1.00 86.38 181 LEU A O 1
ATOM 1486 N N . THR A 1 182 ? -21.543 4.334 25.662 1.00 81.94 182 THR A N 1
ATOM 1487 C CA . THR A 1 182 ? -21.311 4.990 26.956 1.00 81.94 182 THR A CA 1
ATOM 1488 C C . THR A 1 182 ? -22.569 5.682 27.472 1.00 81.94 182 THR A C 1
ATOM 1490 O O . THR A 1 182 ? -22.836 5.623 28.668 1.00 81.94 182 THR A O 1
ATOM 1493 N N . SER A 1 183 ? -23.371 6.293 26.591 1.00 78.94 183 SER A N 1
ATOM 1494 C CA . SER A 1 183 ? -24.631 6.941 26.978 1.00 78.94 183 SER A CA 1
ATOM 1495 C C . SER A 1 183 ? -25.714 5.947 27.411 1.00 78.94 183 SER A C 1
ATOM 1497 O O . SER A 1 183 ? -26.463 6.230 28.339 1.00 78.94 183 SER A O 1
ATOM 1499 N N . GLU A 1 184 ? -25.790 4.777 26.770 1.00 78.19 184 GLU A N 1
ATOM 1500 C CA . GLU A 1 184 ? -26.712 3.699 27.148 1.00 78.19 184 GLU A CA 1
ATOM 1501 C C . GLU A 1 184 ? -26.299 3.103 28.493 1.00 78.19 184 GLU A C 1
ATOM 1503 O O . GLU A 1 184 ? -27.112 3.025 29.408 1.00 78.19 184 GLU A O 1
ATOM 1508 N N . ARG A 1 185 ? -25.004 2.822 28.674 1.00 70.56 185 ARG A N 1
ATOM 1509 C CA . ARG A 1 185 ? -24.482 2.330 29.952 1.00 70.56 185 ARG A CA 1
ATOM 1510 C C . ARG A 1 185 ? -24.678 3.327 31.096 1.00 70.56 185 ARG A C 1
ATOM 1512 O O . ARG A 1 185 ? -24.929 2.903 32.212 1.00 70.56 185 ARG A O 1
ATOM 1519 N N . ALA A 1 186 ? -24.594 4.633 30.834 1.00 65.31 186 ALA A N 1
ATOM 1520 C CA . ALA A 1 186 ? -24.864 5.660 31.840 1.00 65.31 186 ALA A CA 1
ATOM 1521 C C . ALA A 1 186 ? -26.335 5.696 32.295 1.00 65.31 186 ALA A C 1
ATOM 1523 O O . ALA A 1 186 ? -26.590 6.081 33.430 1.00 65.31 186 ALA A O 1
ATOM 1524 N N . LYS A 1 187 ? -27.289 5.279 31.448 1.00 64.75 187 LYS A N 1
ATOM 1525 C CA . LYS A 1 187 ? -28.718 5.187 31.805 1.00 64.75 187 LYS A CA 1
ATOM 1526 C C . LYS A 1 187 ? -29.047 3.954 32.647 1.00 64.75 187 LYS A C 1
ATOM 1528 O O . LYS A 1 187 ? -29.973 4.016 33.446 1.00 64.75 187 LYS A O 1
ATOM 1533 N N . ASP A 1 188 ? -28.283 2.878 32.472 1.00 62.34 188 ASP A N 1
ATOM 1534 C CA . ASP A 1 188 ? -28.431 1.629 33.230 1.00 62.34 188 ASP A CA 1
ATOM 1535 C C . ASP A 1 188 ? -27.554 1.589 34.494 1.00 62.34 188 ASP A C 1
ATOM 1537 O O . ASP A 1 188 ? -27.624 0.643 35.283 1.00 62.34 188 ASP A O 1
ATOM 1541 N N . SER A 1 189 ? -26.713 2.606 34.702 1.00 57.53 189 SER A N 1
ATOM 1542 C CA . SER A 1 189 ? -25.976 2.773 35.950 1.00 57.53 189 SER A CA 1
ATOM 1543 C C . SER A 1 189 ? -26.961 3.083 37.080 1.00 57.53 189 SER A C 1
ATOM 1545 O O . SER A 1 189 ? -27.794 3.978 36.915 1.00 57.53 189 SER A O 1
ATOM 1547 N N . PRO A 1 190 ? -26.866 2.404 38.239 1.00 58.81 190 PRO A N 1
ATOM 1548 C CA . PRO A 1 190 ? -27.583 2.823 39.435 1.00 58.81 190 PRO A CA 1
ATOM 1549 C C . PRO A 1 190 ? -27.337 4.316 39.664 1.00 58.81 190 PRO A C 1
ATOM 1551 O O . PRO A 1 190 ? -26.198 4.773 39.548 1.00 58.81 190 PRO A O 1
ATOM 1554 N N . SER A 1 191 ? -28.391 5.077 39.960 1.00 61.91 191 SER A N 1
ATOM 1555 C CA . SER A 1 191 ? -28.283 6.448 40.462 1.00 61.91 191 SER A CA 1
ATOM 1556 C C . SER A 1 191 ? -27.611 6.390 41.835 1.00 61.91 191 SER A C 1
ATOM 1558 O O . SER A 1 191 ? -28.278 6.247 42.859 1.00 61.91 191 SER A O 1
ATOM 1560 N N . GLY A 1 192 ? -26.286 6.319 41.825 1.00 64.69 192 GLY A N 1
ATOM 1561 C CA . GLY A 1 192 ? -25.467 6.119 43.004 1.00 64.69 192 GLY A CA 1
ATOM 1562 C C . GLY A 1 192 ? -24.114 5.507 42.657 1.00 64.69 192 GLY A C 1
ATOM 1563 O O . GLY A 1 192 ? -24.005 4.554 41.882 1.00 64.69 192 GLY A O 1
ATOM 1564 N N . CYS A 1 193 ? -23.065 6.043 43.261 1.00 67.50 193 CYS A N 1
ATOM 1565 C CA . CYS A 1 193 ? -21.725 5.500 43.205 1.00 67.50 193 CYS A CA 1
ATOM 1566 C C . CYS A 1 193 ? -21.746 4.072 43.753 1.00 67.50 193 CYS A C 1
ATOM 1568 O O . CYS A 1 193 ? -22.016 3.858 44.932 1.00 67.50 193 CYS A O 1
ATOM 1570 N N . SER A 1 194 ? -21.422 3.072 42.934 1.00 63.97 194 SER A N 1
ATOM 1571 C CA . SER A 1 194 ? -21.399 1.665 43.362 1.00 63.97 194 SER A CA 1
ATOM 1572 C C . SER A 1 194 ? -20.334 1.359 44.426 1.00 63.97 194 SER A C 1
ATOM 1574 O O . SER A 1 194 ? -20.309 0.248 44.949 1.00 63.97 194 SER A O 1
ATOM 1576 N N . PHE A 1 195 ? -19.459 2.324 44.735 1.00 68.12 195 PHE A N 1
ATOM 1577 C CA . PHE A 1 195 ? -18.430 2.222 45.767 1.00 68.12 195 PHE A CA 1
ATOM 1578 C C . PHE A 1 195 ? -18.907 2.726 47.139 1.00 68.12 195 PHE A C 1
ATOM 1580 O O . PHE A 1 195 ? -18.720 2.019 48.125 1.00 68.12 195 PHE A O 1
ATOM 1587 N N . CYS A 1 196 ? -19.546 3.901 47.222 1.00 73.19 196 CYS A N 1
ATOM 1588 C CA . CYS A 1 196 ? -19.988 4.484 48.503 1.00 73.19 196 CYS A CA 1
ATOM 1589 C C . CYS A 1 196 ? -21.515 4.583 48.685 1.00 73.19 196 CYS A C 1
ATOM 1591 O O . CYS A 1 196 ? -21.978 4.852 49.789 1.00 73.19 196 CYS A O 1
ATOM 1593 N N . GLY A 1 197 ? -22.305 4.361 47.633 1.00 70.38 197 GLY A N 1
ATOM 1594 C CA . GLY A 1 197 ? -23.769 4.433 47.660 1.00 70.38 197 GLY A CA 1
ATOM 1595 C C . GLY A 1 197 ? -24.364 5.846 47.598 1.00 70.38 197 GLY A C 1
ATOM 1596 O O . GLY A 1 197 ? -25.583 5.977 47.671 1.00 70.38 197 GLY A O 1
ATOM 1597 N N . GLU A 1 198 ? -23.547 6.894 47.460 1.00 74.69 198 GLU A N 1
ATOM 1598 C CA . GLU A 1 198 ? -24.000 8.291 47.361 1.00 74.69 198 GLU A CA 1
ATOM 1599 C C . GLU A 1 198 ? -24.281 8.726 45.912 1.00 74.69 198 GLU A C 1
ATOM 1601 O O . GLU A 1 198 ? -23.797 8.106 44.968 1.00 74.69 198 GLU A O 1
ATOM 1606 N N . ASP A 1 199 ? -25.036 9.815 45.724 1.00 74.31 199 ASP A N 1
ATOM 1607 C CA . ASP A 1 199 ? -25.480 10.315 44.410 1.00 74.31 199 ASP A CA 1
ATOM 1608 C C . ASP A 1 199 ? -24.372 11.070 43.645 1.00 74.31 199 ASP A C 1
ATOM 1610 O O . ASP A 1 199 ? -24.367 12.295 43.534 1.00 74.31 199 ASP A O 1
ATOM 1614 N N . HIS A 1 200 ? -23.383 10.322 43.157 1.00 68.88 200 HIS A N 1
ATOM 1615 C CA . HIS A 1 200 ? -22.352 10.781 42.224 1.00 68.88 200 HIS A CA 1
ATOM 1616 C C . HIS A 1 200 ? -21.844 9.616 41.361 1.00 68.88 200 HIS A C 1
ATOM 1618 O O . HIS A 1 200 ? -22.045 8.443 41.682 1.00 68.88 200 HIS A O 1
ATOM 1624 N N . ILE A 1 201 ? -21.160 9.913 40.252 1.00 66.00 201 ILE A N 1
ATOM 1625 C CA . ILE A 1 201 ? -20.532 8.872 39.423 1.00 66.00 201 ILE A CA 1
ATOM 1626 C C . ILE A 1 201 ? -19.219 8.393 40.058 1.00 66.00 201 ILE A C 1
ATOM 1628 O O . ILE A 1 201 ? -18.507 9.179 40.671 1.00 66.00 201 ILE A O 1
ATOM 1632 N N . LEU A 1 202 ? -18.848 7.119 39.872 1.00 64.94 202 LEU A N 1
ATOM 1633 C CA . LEU A 1 202 ? -17.633 6.527 40.465 1.00 64.94 202 LEU A CA 1
ATOM 1634 C C . LEU A 1 202 ? -16.364 7.367 40.218 1.00 64.94 202 LEU A C 1
ATOM 1636 O O . LEU A 1 202 ? -15.531 7.483 41.106 1.00 64.94 202 LEU A O 1
ATOM 1640 N N . ALA A 1 203 ? -16.237 7.989 39.041 1.00 63.94 203 ALA A N 1
ATOM 1641 C CA . ALA A 1 203 ? -15.096 8.843 38.692 1.00 63.94 203 ALA A CA 1
ATOM 1642 C C . ALA A 1 203 ? -14.980 10.128 39.541 1.00 63.94 203 ALA A C 1
ATOM 1644 O O . ALA A 1 203 ? -13.914 10.732 39.585 1.00 63.94 203 ALA A O 1
ATOM 1645 N N . GLU A 1 204 ? -16.059 10.536 40.208 1.00 63.28 204 GLU A N 1
ATOM 1646 C CA . GLU A 1 204 ? -16.155 11.729 41.059 1.00 63.28 204 GLU A CA 1
ATOM 1647 C C . GLU A 1 204 ? -16.231 11.367 42.553 1.00 63.28 204 GLU A C 1
ATOM 1649 O O . GLU A 1 204 ? -16.463 12.233 43.395 1.00 63.28 204 GLU A O 1
ATOM 1654 N N . CYS A 1 205 ? -16.042 10.090 42.907 1.00 69.06 205 CYS A N 1
ATOM 1655 C CA . CYS A 1 205 ? -16.126 9.639 44.288 1.00 69.06 205 CYS A CA 1
ATOM 1656 C C . CYS A 1 205 ? -14.927 10.126 45.105 1.00 69.06 205 CYS A C 1
ATOM 1658 O O . CYS A 1 205 ? -13.800 9.666 44.925 1.00 69.06 205 CYS A O 1
ATOM 1660 N N . TRP A 1 206 ? -15.187 11.026 46.055 1.00 65.62 206 TRP A N 1
ATOM 1661 C CA . TRP A 1 206 ? -14.176 11.602 46.950 1.00 65.62 206 TRP A CA 1
ATOM 1662 C C . TRP A 1 206 ? -13.549 10.567 47.892 1.00 65.62 206 TRP A C 1
ATOM 1664 O O . TRP A 1 206 ? -12.486 10.812 48.454 1.00 65.62 206 TRP A O 1
ATOM 1674 N N . SER A 1 207 ? -14.184 9.401 48.047 1.00 63.84 207 SER A N 1
ATOM 1675 C CA . SER A 1 207 ? -13.643 8.264 48.794 1.00 63.84 207 SER A CA 1
ATOM 1676 C C . SER A 1 207 ? -12.574 7.478 48.020 1.00 63.84 207 SER A C 1
ATOM 1678 O O . SER A 1 207 ? -11.967 6.572 48.592 1.00 63.84 207 SER A O 1
ATOM 1680 N N . LEU A 1 208 ? -12.327 7.793 46.740 1.00 57.78 208 LEU A N 1
ATOM 1681 C CA . LEU A 1 208 ? -11.237 7.204 45.963 1.00 57.78 208 LEU A CA 1
ATOM 1682 C C . LEU A 1 208 ? -9.924 7.950 46.229 1.00 57.78 208 LEU A C 1
ATOM 1684 O O . LEU A 1 208 ? -9.809 9.160 46.036 1.00 57.78 208 LEU A O 1
ATOM 1688 N N . CYS A 1 209 ? -8.898 7.208 46.647 1.00 53.41 209 CYS A N 1
ATOM 1689 C CA . CYS A 1 209 ? -7.563 7.753 46.857 1.00 53.41 209 CYS A CA 1
ATOM 1690 C C . CYS A 1 209 ? -6.945 8.195 45.518 1.00 53.41 209 CYS A C 1
ATOM 1692 O O . CYS A 1 209 ? -6.518 7.374 44.707 1.00 53.41 209 CYS A O 1
ATOM 1694 N N . ASN A 1 210 ? -6.836 9.507 45.305 1.00 51.78 210 ASN A 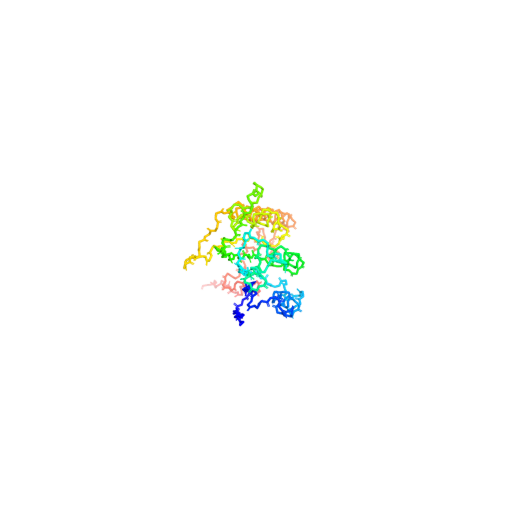N 1
ATOM 1695 C CA . ASN A 1 210 ? -6.319 10.102 44.065 1.00 51.78 210 ASN A CA 1
ATOM 1696 C C . ASN A 1 210 ? -4.788 9.949 43.881 1.00 51.78 210 ASN A C 1
ATOM 1698 O O . ASN A 1 210 ? -4.207 10.538 42.974 1.00 51.78 210 ASN A O 1
ATOM 1702 N N . PHE A 1 211 ? -4.113 9.203 44.765 1.00 50.25 211 PHE A N 1
ATOM 1703 C CA . PHE A 1 211 ? -2.649 9.164 44.839 1.00 50.25 211 PHE A CA 1
ATOM 1704 C C . PHE A 1 211 ? -2.010 7.994 44.074 1.00 50.25 211 PHE A C 1
ATOM 1706 O O . PHE A 1 211 ? -0.847 8.100 43.693 1.00 50.25 211 PHE A O 1
ATOM 1713 N N . TYR A 1 212 ? -2.743 6.900 43.821 1.00 46.59 212 TYR A N 1
ATOM 1714 C CA . TYR A 1 212 ? -2.154 5.687 43.226 1.00 46.59 212 TYR A CA 1
ATOM 1715 C C . TYR A 1 212 ? -2.821 5.156 41.952 1.00 46.59 212 TYR A C 1
ATOM 1717 O O . TYR A 1 212 ? -2.296 4.218 41.364 1.00 46.59 212 TYR A O 1
ATOM 1725 N N . GLY A 1 213 ? -3.916 5.753 41.469 1.00 47.19 213 GLY A N 1
ATOM 1726 C CA . GLY A 1 213 ? -4.528 5.361 40.186 1.00 47.19 213 GLY A CA 1
ATOM 1727 C C . GLY A 1 213 ? -5.029 3.909 40.117 1.00 47.19 213 GLY A C 1
ATOM 1728 O O . GLY A 1 213 ? -5.392 3.452 39.036 1.00 47.19 213 GLY A O 1
ATOM 1729 N N . ASP A 1 214 ? -5.061 3.208 41.252 1.00 45.25 214 ASP A N 1
ATOM 1730 C CA . ASP A 1 214 ? -5.506 1.825 41.386 1.00 45.25 214 ASP A CA 1
ATOM 1731 C C . ASP A 1 214 ? -6.709 1.784 42.340 1.00 45.25 214 ASP A C 1
ATOM 1733 O O . ASP A 1 214 ? -6.665 2.336 43.444 1.00 45.25 214 ASP A O 1
ATOM 1737 N N . PHE A 1 215 ? -7.812 1.171 41.900 1.00 50.59 215 PHE A N 1
ATOM 1738 C CA . PHE A 1 215 ? -9.152 1.273 42.512 1.00 50.59 215 PHE A CA 1
ATOM 1739 C C . PHE A 1 215 ? -9.317 0.502 43.842 1.00 50.59 215 PHE A C 1
ATOM 1741 O O . PHE A 1 215 ? -10.439 0.266 44.288 1.00 50.59 215 PHE A O 1
ATOM 1748 N N . SER A 1 216 ? -8.224 0.078 44.478 1.00 46.38 216 SER A N 1
ATOM 1749 C CA . SER A 1 216 ? -8.222 -0.886 45.590 1.00 46.38 216 SER A CA 1
ATOM 1750 C C . SER A 1 216 ? -7.704 -0.351 46.932 1.00 46.38 216 SER A C 1
ATOM 1752 O O . SER A 1 216 ? -7.552 -1.135 47.867 1.00 46.38 216 SER A O 1
ATOM 1754 N N . HIS A 1 217 ? -7.459 0.956 47.076 1.00 47.12 217 HIS A N 1
ATOM 1755 C CA . HIS A 1 217 ? -6.975 1.535 48.337 1.00 47.12 217 HIS A CA 1
ATOM 1756 C C . HIS A 1 217 ? -8.034 2.389 49.048 1.00 47.12 217 HIS A C 1
ATOM 1758 O O . HIS A 1 217 ? -8.426 3.448 48.559 1.00 47.12 217 HIS A O 1
ATOM 1764 N N . PHE A 1 218 ? -8.455 1.938 50.235 1.00 47.28 218 PHE A N 1
ATOM 1765 C CA . PHE A 1 218 ? -9.234 2.736 51.184 1.00 47.28 218 PHE A CA 1
ATOM 1766 C C . PHE A 1 218 ? -8.386 3.883 51.745 1.00 47.28 218 PHE A C 1
ATOM 1768 O O . PHE A 1 218 ? -7.218 3.694 52.089 1.00 47.28 218 PHE A O 1
ATOM 1775 N N . GLN A 1 219 ? -8.992 5.061 51.898 1.00 47.09 219 GLN A N 1
ATOM 1776 C CA . GLN A 1 219 ? -8.443 6.128 52.730 1.00 47.09 219 GLN A CA 1
ATOM 1777 C C . GLN A 1 219 ? -8.700 5.758 54.203 1.00 47.09 219 GLN A C 1
ATOM 1779 O O . GLN A 1 219 ? -9.681 6.180 54.810 1.00 47.09 219 GLN A O 1
ATOM 1784 N N . GLU A 1 220 ? -7.867 4.886 54.771 1.00 42.91 220 GLU A N 1
ATOM 1785 C CA . GLU A 1 220 ? -7.912 4.606 56.207 1.00 42.91 220 GLU A CA 1
ATOM 1786 C C . GLU A 1 220 ? -7.471 5.853 56.991 1.00 42.91 220 GLU A C 1
ATOM 1788 O O . GLU A 1 220 ? -6.304 6.234 56.983 1.00 42.91 220 GLU A O 1
ATOM 1793 N N . GLY A 1 221 ? -8.428 6.468 57.691 1.00 44.84 221 GLY A N 1
ATOM 1794 C CA . GLY A 1 221 ? -8.179 7.219 58.920 1.00 44.84 221 GLY A CA 1
ATOM 1795 C C . GLY A 1 221 ? -7.774 8.688 58.779 1.00 44.84 221 GLY A C 1
ATOM 1796 O O . GLY A 1 221 ? -6.608 9.035 58.924 1.00 44.84 221 GLY A O 1
ATOM 1797 N N . TYR A 1 222 ? -8.766 9.578 58.710 1.00 38.16 222 TYR A N 1
ATOM 1798 C CA . TYR A 1 222 ? -8.689 10.857 59.427 1.00 38.16 222 TYR A CA 1
ATOM 1799 C C . TYR A 1 222 ? -9.712 10.824 60.563 1.00 38.16 222 TYR A C 1
ATOM 1801 O O . TYR A 1 222 ? -10.855 11.256 60.426 1.00 38.16 222 TYR A O 1
ATOM 1809 N N . ILE A 1 223 ? -9.298 10.260 61.699 1.00 37.62 223 ILE A N 1
ATOM 1810 C CA . ILE A 1 223 ? -9.978 10.500 62.970 1.00 37.62 223 ILE A CA 1
ATOM 1811 C C . ILE A 1 223 ? -9.725 11.973 63.300 1.00 37.62 223 ILE A C 1
ATOM 1813 O O . ILE A 1 223 ? -8.577 12.390 63.453 1.00 37.62 223 ILE A O 1
ATOM 1817 N N . LYS A 1 224 ? -10.795 12.770 63.361 1.00 37.00 224 LYS A N 1
ATOM 1818 C CA . LYS A 1 224 ? -10.745 14.117 63.932 1.00 37.00 224 LYS A CA 1
ATOM 1819 C C . LYS A 1 224 ? -10.318 13.987 65.393 1.00 37.00 224 LYS A C 1
ATOM 1821 O O . LYS A 1 224 ? -11.028 13.367 66.179 1.00 37.00 224 LYS A O 1
ATOM 1826 N N . ALA A 1 225 ? -9.169 14.554 65.736 1.00 34.94 225 ALA A N 1
ATOM 1827 C CA . ALA A 1 225 ? -8.859 14.870 67.119 1.00 34.94 225 ALA A CA 1
ATOM 1828 C C . ALA A 1 225 ? -9.658 16.130 67.481 1.00 34.94 225 ALA A C 1
ATOM 1830 O O . ALA A 1 225 ? -9.301 17.231 67.066 1.00 34.94 225 ALA A O 1
ATOM 1831 N N . GLU A 1 226 ? -10.783 15.943 68.167 1.00 44.00 226 GLU A N 1
ATOM 1832 C CA . GLU A 1 226 ? -11.358 16.969 69.035 1.00 44.00 226 GLU A CA 1
ATOM 1833 C C . GLU A 1 226 ? -10.729 16.774 70.419 1.00 44.00 226 GLU A C 1
ATOM 1835 O O . GLU A 1 226 ? -10.942 15.739 71.049 1.00 44.00 226 GLU A O 1
ATOM 1840 N N . ASP A 1 227 ? -9.818 17.685 70.773 1.00 38.38 227 ASP A N 1
ATOM 1841 C CA . ASP A 1 227 ? -9.808 18.493 72.008 1.00 38.38 227 ASP A CA 1
ATOM 1842 C C . ASP A 1 227 ? -8.626 19.483 71.969 1.00 38.38 227 ASP A C 1
ATOM 1844 O O . ASP A 1 227 ? -7.457 19.040 71.858 1.00 38.38 227 ASP A O 1
#

Radius of gyration: 27.73 Å; chains: 1; bounding box: 49×39×103 Å

Secondary structure (DSSP, 8-state):
-------SSSEEEEE----S-SS-GGGTTHHHHHHHHHHHHHHTT--EEEEEEEE-SS---TT-TTTTTTPPPPHHHHHHHHHHHHHHH-TT--EEEEEEEE----------TTS-SSGGGGGHHIIIIIGGG-TT--EEEEEE-SSSS-EEPGGGHHHHHHHHHHHHHHHHHHHHHHHHHHHHHHHHS-SS-TTT-SSS-GGG-TTS-TTTS-TT-----------

Foldseek 3Di:
DDQPPPPDALEGEDEQWPPWQPPDPVRNCPPVVVCVVCDQVSLQSRAYYEYEYEFEQDDQDCPDPVRRGPDTPHSLVVVLVCLVVCLVRNLQYAEYEYEYEYDPPDDDDPDDVPGQPGSVSSNLCCLPPSCVSNPNYQAYFYFYPNDPDTDGDPSNVVSRVVSPVVNVVVVVVVVVVVVVVVVVVVVVDPCADPVPRDRDHVVPDPQQDPPPPDRPDGPPDDDDDDD